Protein AF-Q5RGJ6-F1 (afdb_monomer_lite)

pLDDT: mean 70.41, std 20.81, range [35.56, 98.56]

Foldseek 3Di:
DPPVPDPPPDPPDDPVPDPDDPVVVVVVVVVVVVVVVVVVVVVVVVVVVVVVVVVVVVVVVVVVVVVVVVVVQVPDPPNPPPDDPPDPDDPDDDDDDDDDDDDDDDDDDDDDDDDDDDDDDDDDDDDDDADFLCPPPVSVVLLVCVVVPNPLVVSLVVCVVVVHHSCCSVPRGDGGPPPPDDPDDDDDDDDDDDDDDDDD

Organism: Danio rerio (NCBI:txid7955)

InterPro domains:
  IPR019309 WASH complex subunit 3 [PF10152] (30-170)
  IPR019309 WASH complex subunit 3 [PTHR13015] (1-200)

Structure (mmCIF, N/CA/C/O backbone):
data_AF-Q5RGJ6-F1
#
_entry.id   AF-Q5RGJ6-F1
#
loop_
_atom_site.group_PDB
_atom_site.id
_atom_site.type_symbol
_atom_site.label_atom_id
_atom_site.label_alt_id
_atom_site.label_comp_id
_atom_site.label_asym_id
_atom_site.label_entity_id
_atom_site.label_seq_id
_atom_site.pdbx_PDB_ins_code
_atom_site.Cartn_x
_atom_site.Cartn_y
_atom_site.Cartn_z
_atom_site.occupancy
_atom_site.B_iso_or_equiv
_atom_site.auth_seq_id
_atom_site.auth_comp_id
_atom_site.auth_asym_id
_atom_site.auth_atom_id
_atom_site.pdbx_PDB_model_num
ATOM 1 N N . MET A 1 1 ? 11.925 -12.486 -37.889 1.00 47.81 1 MET A N 1
ATOM 2 C CA . MET A 1 1 ? 11.448 -11.178 -37.404 1.00 47.81 1 MET A CA 1
ATOM 3 C C . MET A 1 1 ? 10.031 -11.424 -36.968 1.00 47.81 1 MET A C 1
ATOM 5 O O . MET A 1 1 ? 9.231 -11.793 -37.818 1.00 47.81 1 MET A O 1
ATOM 9 N N . ASP A 1 2 ? 9.761 -11.313 -35.675 1.00 61.41 2 ASP A N 1
ATOM 10 C CA . ASP A 1 2 ? 8.389 -11.422 -35.182 1.00 61.41 2 ASP A CA 1
ATOM 11 C C . ASP A 1 2 ? 7.614 -10.160 -35.580 1.00 61.41 2 ASP A C 1
ATOM 13 O O . ASP A 1 2 ? 8.210 -9.197 -36.079 1.00 61.41 2 ASP A O 1
ATOM 17 N N . ALA A 1 3 ? 6.296 -10.162 -35.377 1.00 62.78 3 ALA A N 1
ATOM 18 C CA . ALA A 1 3 ? 5.398 -9.066 -35.757 1.00 62.78 3 ALA A CA 1
ATOM 19 C C . ALA A 1 3 ? 5.844 -7.675 -35.242 1.00 62.78 3 ALA A C 1
ATOM 21 O O . ALA A 1 3 ? 5.446 -6.659 -35.807 1.00 62.78 3 ALA A O 1
ATOM 22 N N . ASP A 1 4 ? 6.736 -7.638 -34.247 1.00 66.38 4 ASP A N 1
ATOM 23 C CA . ASP A 1 4 ? 7.269 -6.434 -33.609 1.00 66.38 4 ASP A CA 1
ATOM 24 C C . ASP A 1 4 ? 8.680 -6.014 -34.078 1.00 66.38 4 ASP A C 1
ATOM 26 O O . ASP A 1 4 ? 9.296 -5.121 -33.494 1.00 66.38 4 ASP A O 1
ATOM 30 N N . GLY A 1 5 ? 9.240 -6.636 -35.125 1.00 60.12 5 GLY A N 1
ATOM 31 C CA . GLY A 1 5 ? 10.505 -6.195 -35.738 1.00 60.12 5 GLY A CA 1
ATOM 32 C C . GLY A 1 5 ? 11.750 -6.329 -34.847 1.00 60.12 5 GLY A C 1
ATOM 33 O O . GLY A 1 5 ? 12.804 -5.777 -35.168 1.00 60.12 5 GLY A O 1
ATOM 34 N N . LEU A 1 6 ? 11.657 -7.070 -33.743 1.00 60.69 6 LEU A N 1
ATOM 35 C CA . LEU A 1 6 ? 12.791 -7.387 -32.881 1.00 60.69 6 LEU A CA 1
ATOM 36 C C . LEU A 1 6 ? 13.523 -8.631 -33.420 1.00 60.69 6 LEU A C 1
ATOM 38 O O . LEU A 1 6 ? 12.877 -9.586 -33.870 1.00 60.69 6 LEU A O 1
ATOM 42 N N . PRO A 1 7 ? 14.870 -8.640 -33.432 1.00 58.66 7 PRO A N 1
ATOM 43 C CA . PRO A 1 7 ? 15.618 -9.843 -33.750 1.00 58.66 7 PRO A CA 1
ATOM 44 C C . PRO A 1 7 ? 15.317 -10.872 -32.664 1.00 58.66 7 PRO A C 1
ATOM 46 O O . PRO A 1 7 ? 15.602 -10.639 -31.492 1.00 58.66 7 PRO A O 1
ATOM 49 N N . ILE A 1 8 ? 14.714 -11.988 -33.074 1.00 59.09 8 ILE A N 1
ATOM 50 C CA . ILE A 1 8 ? 14.510 -13.186 -32.262 1.00 59.09 8 ILE A CA 1
ATOM 51 C C . ILE A 1 8 ? 15.855 -13.484 -31.597 1.00 59.09 8 ILE A C 1
ATOM 53 O O . ILE A 1 8 ? 16.820 -13.821 -32.287 1.00 59.09 8 ILE A O 1
ATOM 57 N N . VAL A 1 9 ? 15.946 -13.285 -30.280 1.00 58.53 9 VAL A N 1
ATOM 58 C CA . VAL A 1 9 ? 17.138 -13.578 -29.472 1.00 58.53 9 VAL A CA 1
ATOM 59 C C . VAL A 1 9 ? 17.236 -15.100 -29.342 1.00 58.53 9 VAL A C 1
ATOM 61 O O . VAL A 1 9 ? 16.987 -15.677 -28.293 1.00 58.53 9 VAL A O 1
ATOM 64 N N . GLY A 1 10 ? 17.495 -15.769 -30.464 1.00 60.94 10 GLY A N 1
ATOM 65 C CA . GLY A 1 10 ? 17.819 -17.186 -30.536 1.00 60.94 10 GLY A CA 1
ATOM 66 C C . GLY A 1 10 ? 19.327 -17.382 -30.412 1.00 60.94 10 GLY A C 1
ATOM 67 O O . GLY A 1 10 ? 20.112 -16.496 -30.746 1.00 60.94 10 GLY A O 1
ATOM 68 N N . SER A 1 11 ? 19.753 -18.567 -29.985 1.00 68.81 11 SER A N 1
ATOM 69 C CA . SER A 1 11 ? 21.160 -18.957 -29.783 1.00 68.81 11 SER A CA 1
ATOM 70 C C . SER A 1 11 ? 22.058 -18.906 -31.039 1.00 68.81 11 SER A C 1
ATOM 72 O O . SER A 1 11 ? 23.245 -19.200 -30.947 1.00 68.81 11 SER A O 1
ATOM 74 N N . GLY A 1 12 ? 21.528 -18.507 -32.203 1.00 68.88 12 GLY A N 1
ATOM 75 C CA . GLY A 1 12 ? 22.241 -18.389 -33.483 1.00 68.88 12 GLY A CA 1
ATOM 76 C C . GLY A 1 12 ? 22.472 -16.957 -33.985 1.00 68.88 12 GLY A C 1
ATOM 77 O O . GLY A 1 12 ? 22.747 -16.770 -35.170 1.00 68.88 12 GLY A O 1
ATOM 78 N N . VAL A 1 13 ? 22.317 -15.932 -33.140 1.00 68.00 13 VAL A N 1
ATOM 79 C CA . VAL A 1 13 ? 22.535 -14.534 -33.552 1.00 68.00 13 VAL A CA 1
ATOM 80 C C . VAL A 1 13 ? 24.032 -14.238 -33.680 1.00 68.00 13 VAL A C 1
ATOM 82 O O . VAL A 1 13 ? 24.770 -14.219 -32.698 1.00 68.00 13 VAL A O 1
ATOM 85 N N . ASP A 1 14 ? 24.473 -13.948 -34.904 1.00 74.12 14 ASP A N 1
ATOM 86 C CA . ASP A 1 14 ? 25.806 -13.417 -35.185 1.00 74.12 14 ASP A CA 1
ATOM 87 C C . ASP A 1 14 ? 25.940 -12.001 -34.600 1.00 74.12 14 ASP A C 1
ATOM 89 O O . ASP A 1 14 ? 25.459 -11.019 -35.173 1.00 74.12 14 ASP A O 1
ATOM 93 N N . LEU A 1 15 ? 26.602 -11.906 -33.444 1.00 74.94 15 LEU A N 1
ATOM 94 C CA . LEU A 1 15 ? 26.846 -10.662 -32.706 1.00 74.94 15 LEU A CA 1
ATOM 95 C C . LEU A 1 15 ? 27.574 -9.597 -33.543 1.00 74.94 15 LEU A C 1
ATOM 97 O O . LEU A 1 15 ? 27.470 -8.414 -33.228 1.00 74.94 15 LEU A O 1
ATOM 101 N N . THR A 1 16 ? 28.266 -9.977 -34.625 1.00 78.69 16 THR A N 1
ATOM 102 C CA . THR A 1 16 ? 28.938 -9.021 -35.522 1.00 78.69 16 THR A CA 1
ATOM 103 C C . THR A 1 16 ? 27.973 -8.295 -36.464 1.00 78.69 16 THR A C 1
ATOM 105 O O . THR A 1 16 ? 28.306 -7.231 -36.985 1.00 78.69 16 THR A O 1
ATOM 108 N N . LYS A 1 17 ? 26.759 -8.830 -36.654 1.00 75.25 17 LYS A N 1
ATOM 109 C CA . LYS A 1 17 ? 25.694 -8.236 -37.481 1.00 75.25 17 LYS A CA 1
ATOM 110 C C . LYS A 1 17 ? 24.648 -7.480 -36.666 1.00 75.25 17 LYS A C 1
ATOM 112 O O . LYS A 1 17 ? 23.765 -6.848 -37.247 1.00 75.25 17 LYS A O 1
ATOM 117 N N . VAL A 1 18 ? 24.720 -7.542 -35.336 1.00 68.94 18 VAL A N 1
ATOM 118 C CA . VAL A 1 18 ? 23.784 -6.837 -34.459 1.00 68.94 18 VAL A CA 1
ATOM 119 C C . VAL A 1 18 ? 24.156 -5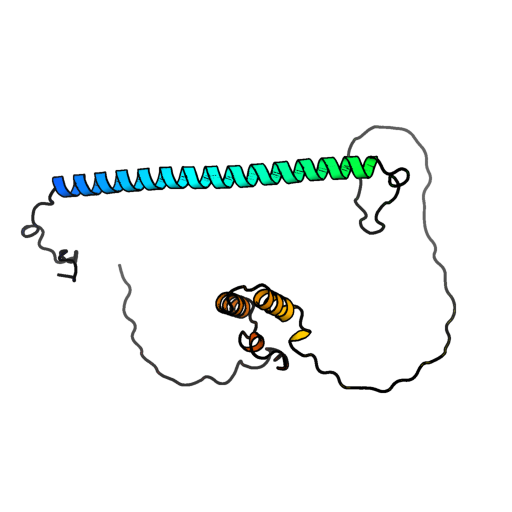.350 -34.434 1.00 68.94 18 VAL A C 1
ATOM 121 O O . VAL A 1 18 ? 25.290 -5.012 -34.090 1.00 68.94 18 VAL A O 1
ATOM 124 N N . PRO A 1 19 ? 23.234 -4.434 -34.789 1.00 74.00 19 PRO A N 1
ATOM 125 C CA . PRO A 1 19 ? 23.518 -3.008 -34.728 1.00 74.00 19 PRO A CA 1
ATOM 126 C C . PRO A 1 19 ? 23.821 -2.591 -33.287 1.00 74.00 19 PRO A C 1
ATOM 128 O O . PRO A 1 19 ? 23.198 -3.082 -32.343 1.00 74.00 19 PRO A O 1
ATOM 131 N N . ALA A 1 20 ? 24.752 -1.649 -33.120 1.00 76.75 20 ALA A N 1
ATOM 132 C CA . ALA A 1 20 ? 25.071 -1.101 -31.810 1.00 76.75 20 ALA A CA 1
ATOM 133 C C . ALA A 1 20 ? 23.790 -0.625 -31.111 1.00 76.75 20 ALA A C 1
ATOM 135 O O . ALA A 1 20 ? 22.999 0.148 -31.664 1.00 76.75 20 ALA A O 1
ATOM 136 N N . ILE A 1 21 ? 23.589 -1.102 -29.884 1.00 77.75 21 ILE A N 1
ATOM 137 C CA . ILE A 1 21 ? 22.443 -0.735 -29.063 1.00 77.75 21 ILE A CA 1
ATOM 138 C C . ILE A 1 21 ? 22.401 0.789 -28.928 1.00 77.75 21 ILE A C 1
ATOM 140 O O . ILE A 1 21 ? 23.362 1.431 -28.498 1.00 77.75 21 ILE A O 1
ATOM 144 N N . GLN A 1 22 ? 21.262 1.382 -29.282 1.00 86.12 22 GLN A N 1
ATOM 145 C CA . GLN A 1 22 ? 21.065 2.824 -29.197 1.00 86.12 22 GLN A CA 1
ATOM 146 C C . GLN A 1 22 ? 20.964 3.249 -27.726 1.00 86.12 22 GLN A C 1
ATOM 148 O O . GLN A 1 22 ? 19.870 3.329 -27.168 1.00 86.12 22 GLN A O 1
ATOM 153 N N . GLN A 1 23 ? 22.102 3.560 -27.101 1.00 88.75 23 GLN A N 1
ATOM 154 C CA . GLN A 1 23 ? 22.184 3.959 -25.688 1.00 88.75 23 GLN A CA 1
ATOM 155 C C . GLN A 1 23 ? 21.190 5.080 -25.343 1.00 88.75 23 GLN A C 1
ATOM 157 O O . GLN A 1 23 ? 20.490 5.001 -24.338 1.00 88.75 23 GLN A O 1
ATOM 162 N N . ARG A 1 24 ? 21.037 6.078 -26.227 1.00 90.19 24 ARG A N 1
ATOM 163 C CA . ARG A 1 24 ? 20.065 7.175 -26.055 1.00 90.19 24 ARG A CA 1
ATOM 164 C C . ARG A 1 24 ? 18.618 6.684 -25.954 1.00 90.19 24 ARG A C 1
ATOM 166 O O . ARG A 1 24 ? 17.844 7.228 -25.173 1.00 90.19 24 ARG A O 1
ATOM 173 N N . ARG A 1 25 ? 18.258 5.651 -26.721 1.00 91.56 25 ARG A N 1
ATOM 174 C CA . ARG A 1 25 ? 16.921 5.049 -26.698 1.00 91.56 25 ARG A CA 1
ATOM 175 C C . ARG A 1 25 ? 16.698 4.266 -25.400 1.00 91.56 25 ARG A C 1
ATOM 177 O O . ARG A 1 25 ? 15.635 4.402 -24.807 1.00 91.56 25 ARG A O 1
ATOM 184 N N . ILE A 1 26 ? 17.698 3.521 -24.919 1.00 93.69 26 ILE A N 1
ATOM 185 C CA . ILE A 1 26 ? 17.620 2.837 -23.614 1.00 93.69 26 ILE A CA 1
ATOM 186 C C . ILE A 1 26 ? 17.443 3.840 -22.479 1.00 93.69 26 ILE A C 1
ATOM 188 O O . ILE A 1 26 ? 16.568 3.648 -21.643 1.00 93.69 26 ILE A O 1
ATOM 192 N N . VAL A 1 27 ? 18.221 4.927 -22.467 1.00 94.31 27 VAL A N 1
ATOM 193 C CA . VAL A 1 27 ? 18.083 5.982 -21.451 1.00 94.31 27 VAL A CA 1
ATOM 194 C C . VAL A 1 27 ? 16.678 6.588 -21.488 1.00 94.31 27 VAL A C 1
ATOM 196 O O . VAL A 1 27 ? 16.076 6.786 -20.437 1.00 94.31 27 VAL A O 1
ATOM 199 N N . ALA A 1 28 ? 16.113 6.823 -22.678 1.00 94.44 28 ALA A N 1
ATOM 200 C CA . ALA A 1 28 ? 14.737 7.300 -22.807 1.00 94.44 28 ALA A CA 1
ATOM 201 C C . ALA A 1 28 ? 13.711 6.298 -22.245 1.00 94.44 28 ALA A C 1
ATOM 203 O O . ALA A 1 28 ? 12.827 6.705 -21.495 1.00 94.44 28 ALA A O 1
ATOM 204 N N . PHE A 1 29 ? 13.844 5.000 -22.544 1.00 95.50 29 PHE A N 1
ATOM 205 C CA . PHE A 1 29 ? 12.964 3.966 -21.988 1.00 95.50 29 PHE A CA 1
ATOM 206 C C . PHE A 1 29 ? 13.110 3.815 -20.474 1.00 95.50 29 PHE A C 1
ATOM 208 O O . PHE A 1 29 ? 12.101 3.707 -19.784 1.00 95.50 29 PHE A O 1
ATOM 215 N N . LEU A 1 30 ? 14.336 3.853 -19.948 1.00 97.31 30 LEU A N 1
ATOM 216 C CA . LEU A 1 30 ? 14.596 3.780 -18.513 1.00 97.31 30 LEU A CA 1
ATOM 217 C C . LEU A 1 30 ? 13.998 4.989 -17.792 1.00 97.31 30 LEU A C 1
ATOM 219 O O . LEU A 1 30 ? 13.300 4.827 -16.796 1.00 97.31 30 LEU A O 1
ATOM 223 N N . ASN A 1 31 ? 14.194 6.191 -18.333 1.00 97.00 31 ASN A N 1
ATOM 224 C CA . ASN A 1 31 ? 13.574 7.398 -17.799 1.00 97.00 31 ASN A CA 1
ATOM 225 C C . ASN A 1 31 ? 12.046 7.298 -17.857 1.00 97.00 31 ASN A C 1
ATOM 227 O O . ASN A 1 31 ? 11.385 7.571 -16.860 1.00 97.00 31 ASN A O 1
ATOM 231 N N . GLN A 1 32 ? 11.470 6.847 -18.975 1.00 96.88 32 GLN A N 1
ATOM 232 C CA . GLN A 1 32 ? 10.024 6.649 -19.089 1.00 96.88 32 GLN A CA 1
ATOM 233 C C . GLN A 1 32 ? 9.515 5.640 -18.057 1.00 96.88 32 GLN A C 1
ATOM 235 O O . GLN A 1 32 ? 8.497 5.893 -17.414 1.00 96.88 32 GLN A O 1
ATOM 240 N N . PHE A 1 33 ? 10.228 4.531 -17.865 1.00 97.81 33 PHE A N 1
ATOM 241 C CA . PHE A 1 33 ? 9.909 3.517 -16.869 1.00 97.81 33 PHE A CA 1
ATOM 242 C C . PHE A 1 33 ? 9.954 4.090 -15.451 1.00 97.81 33 PHE A C 1
ATOM 244 O O . PHE A 1 33 ? 9.002 3.908 -14.697 1.00 97.81 33 PHE A O 1
ATOM 251 N N . ILE A 1 34 ? 11.000 4.843 -15.099 1.00 98.31 34 ILE A N 1
ATOM 252 C CA . ILE A 1 34 ? 11.119 5.499 -13.790 1.00 98.31 34 ILE A CA 1
ATOM 253 C C . ILE A 1 34 ? 9.958 6.473 -13.583 1.00 98.31 34 ILE A C 1
ATOM 255 O O . ILE A 1 34 ? 9.283 6.409 -12.558 1.00 98.31 34 ILE A O 1
ATOM 259 N N . VAL A 1 35 ? 9.665 7.333 -14.563 1.00 98.06 35 VAL A N 1
ATOM 260 C CA . VAL A 1 35 ? 8.571 8.306 -14.446 1.00 98.06 35 VAL A CA 1
ATOM 261 C C . VAL A 1 35 ? 7.214 7.589 -14.354 1.00 98.06 35 VAL A C 1
ATOM 263 O O . VAL A 1 35 ? 6.368 8.002 -13.562 1.00 98.06 35 VAL A O 1
ATOM 266 N N . HIS A 1 36 ? 6.989 6.498 -15.096 1.00 98.06 36 HIS A N 1
ATOM 267 C CA . HIS A 1 36 ? 5.781 5.674 -14.952 1.00 98.06 36 HIS A CA 1
ATOM 268 C C . HIS A 1 36 ? 5.673 5.030 -13.572 1.00 98.06 36 HIS A C 1
ATOM 270 O O . HIS A 1 36 ? 4.606 5.102 -12.967 1.00 98.06 36 HIS A O 1
ATOM 276 N N . THR A 1 37 ? 6.758 4.450 -13.066 1.00 98.44 37 THR A N 1
ATOM 277 C CA . THR A 1 37 ? 6.801 3.801 -11.752 1.00 98.44 37 THR A CA 1
ATOM 278 C C . THR A 1 37 ? 6.550 4.809 -10.635 1.00 98.44 37 THR A C 1
ATOM 280 O O . THR A 1 37 ? 5.717 4.562 -9.771 1.00 98.44 37 THR A O 1
ATOM 283 N N . VAL A 1 38 ? 7.174 5.990 -10.685 1.00 98.44 38 VAL A N 1
ATOM 284 C CA . VAL A 1 38 ? 6.935 7.067 -9.709 1.00 98.44 38 VAL A CA 1
ATOM 285 C C . VAL A 1 38 ? 5.491 7.568 -9.789 1.00 98.44 38 VAL A C 1
ATOM 287 O O . VAL A 1 38 ? 4.837 7.713 -8.759 1.00 98.44 38 VAL A O 1
ATOM 290 N N . ARG A 1 39 ? 4.945 7.777 -10.998 1.00 98.00 39 ARG A N 1
ATOM 291 C CA . ARG A 1 39 ? 3.527 8.147 -11.174 1.00 98.00 39 ARG A CA 1
ATOM 292 C C . ARG A 1 39 ? 2.588 7.088 -10.595 1.00 98.00 39 ARG A C 1
ATOM 294 O O . ARG A 1 39 ? 1.617 7.442 -9.930 1.00 98.00 39 ARG A O 1
ATOM 301 N N . PHE A 1 40 ? 2.880 5.811 -10.832 1.00 98.25 40 PHE A N 1
ATOM 302 C CA . PHE A 1 40 ? 2.114 4.696 -10.287 1.00 98.25 40 PHE A CA 1
ATOM 303 C C . PHE A 1 40 ? 2.181 4.660 -8.757 1.00 98.25 40 PHE A C 1
ATOM 305 O O . PHE A 1 40 ? 1.134 4.598 -8.124 1.00 98.25 40 PHE A O 1
ATOM 312 N N . LEU A 1 41 ? 3.374 4.766 -8.162 1.00 98.56 41 LEU A N 1
ATOM 313 C CA . LEU A 1 41 ? 3.560 4.767 -6.707 1.00 98.56 41 LEU A CA 1
ATOM 314 C C . LEU A 1 41 ? 2.854 5.943 -6.039 1.00 98.56 41 LEU A C 1
ATOM 316 O O . LEU A 1 41 ? 2.165 5.752 -5.042 1.00 98.56 41 LEU A O 1
ATOM 320 N N . ASN A 1 42 ? 2.953 7.137 -6.620 1.00 98.12 42 ASN A N 1
ATOM 321 C CA . ASN A 1 42 ? 2.248 8.308 -6.107 1.00 98.12 42 ASN A CA 1
ATOM 322 C C . ASN A 1 42 ? 0.732 8.097 -6.160 1.00 98.12 42 ASN A C 1
ATOM 324 O O . ASN A 1 42 ? 0.042 8.325 -5.169 1.00 98.12 42 ASN A O 1
ATOM 328 N N . ARG A 1 43 ? 0.207 7.586 -7.283 1.00 98.25 43 ARG A N 1
ATOM 329 C CA . ARG A 1 43 ? -1.221 7.266 -7.403 1.00 98.25 43 ARG A CA 1
ATOM 330 C C . ARG A 1 43 ? -1.646 6.184 -6.410 1.00 98.25 43 ARG A C 1
ATOM 332 O O . ARG A 1 43 ? -2.719 6.298 -5.826 1.00 98.25 43 ARG A O 1
ATOM 339 N N . PHE A 1 44 ? -0.824 5.157 -6.223 1.00 98.44 44 PHE A N 1
ATOM 340 C CA . PHE A 1 44 ? -1.060 4.088 -5.261 1.00 98.44 44 PHE A CA 1
ATOM 341 C C . PHE A 1 44 ? -1.095 4.628 -3.827 1.00 98.44 44 PHE A C 1
ATOM 343 O O . PHE A 1 44 ? -2.030 4.309 -3.099 1.00 98.44 44 PHE A O 1
ATOM 350 N N . SER A 1 45 ? -0.157 5.509 -3.456 1.00 98.50 45 SER A N 1
ATOM 351 C CA . SER A 1 45 ? -0.141 6.187 -2.151 1.00 98.50 45 SER A CA 1
ATOM 352 C C . SER A 1 45 ? -1.436 6.953 -1.912 1.00 98.50 45 SER A C 1
ATOM 354 O O . SER A 1 45 ? -2.091 6.732 -0.898 1.00 98.50 45 SER A O 1
ATOM 356 N N . THR A 1 46 ? -1.877 7.760 -2.885 1.00 98.38 46 THR A N 1
ATOM 357 C CA . THR A 1 46 ? -3.141 8.506 -2.779 1.00 98.38 46 THR A CA 1
ATOM 358 C C . THR A 1 46 ? -4.344 7.581 -2.574 1.00 98.38 46 THR A C 1
ATOM 360 O O . THR A 1 46 ? -5.199 7.858 -1.739 1.00 98.38 46 THR A O 1
ATOM 363 N N . VAL A 1 47 ? -4.414 6.457 -3.298 1.00 98.56 47 VAL A N 1
ATOM 364 C CA . VAL A 1 47 ? -5.508 5.480 -3.142 1.00 98.56 47 VAL A CA 1
ATOM 365 C C . VAL A 1 47 ? -5.463 4.801 -1.769 1.00 98.56 47 VAL A C 1
ATOM 367 O O . VAL A 1 47 ? -6.510 4.558 -1.167 1.00 98.56 47 VAL A O 1
ATOM 370 N N . CYS A 1 48 ? -4.272 4.482 -1.264 1.00 98.50 48 CYS A N 1
ATOM 371 C CA . CYS A 1 48 ? -4.099 3.916 0.072 1.00 98.50 48 CYS A CA 1
ATOM 372 C C . CYS A 1 48 ? -4.519 4.907 1.162 1.00 98.50 48 CYS A C 1
ATOM 374 O O . CYS A 1 48 ? -5.256 4.520 2.066 1.00 98.50 48 CYS A O 1
ATOM 376 N N . GLU A 1 49 ? -4.118 6.174 1.051 1.00 98.19 49 GLU A N 1
ATOM 377 C CA . GLU A 1 49 ? -4.513 7.243 1.975 1.00 98.19 49 GLU A CA 1
ATOM 378 C C . GLU A 1 49 ? -6.033 7.447 1.997 1.00 98.19 49 GLU A C 1
ATOM 380 O O . GLU A 1 49 ? -6.633 7.499 3.070 1.00 98.19 49 GLU A O 1
ATOM 385 N N . GLU A 1 50 ? -6.685 7.477 0.832 1.00 98.44 50 GLU A N 1
ATOM 386 C CA . GLU A 1 50 ? -8.144 7.611 0.726 1.00 98.44 50 GLU A CA 1
ATOM 387 C C . GLU A 1 50 ? -8.882 6.430 1.383 1.00 98.44 50 GLU A C 1
ATOM 389 O O . GLU A 1 50 ? -9.830 6.612 2.159 1.00 98.44 50 GLU A O 1
ATOM 394 N N . LYS A 1 51 ? -8.419 5.200 1.126 1.00 98.31 51 LYS A N 1
ATOM 395 C CA . LYS A 1 51 ? -8.992 3.992 1.738 1.00 98.31 51 LYS A CA 1
ATOM 396 C C . LYS A 1 51 ? -8.771 3.958 3.247 1.00 98.31 51 LYS A C 1
ATOM 398 O O . LYS A 1 51 ? -9.702 3.622 3.979 1.00 98.31 51 LYS A O 1
ATOM 403 N N . LEU A 1 52 ? -7.577 4.321 3.713 1.00 98.44 52 LEU A N 1
ATOM 404 C CA . LEU A 1 52 ? -7.253 4.373 5.137 1.00 98.44 52 LEU A CA 1
ATOM 405 C C . LEU A 1 52 ? -8.099 5.431 5.856 1.00 98.44 52 LEU A C 1
ATOM 407 O O . LEU A 1 52 ? -8.662 5.142 6.909 1.00 98.44 52 LEU A O 1
ATOM 411 N N . SER A 1 53 ? -8.265 6.609 5.250 1.00 98.25 53 SER A N 1
ATOM 412 C CA . SER A 1 53 ? -9.152 7.669 5.745 1.00 98.25 53 SER A CA 1
ATOM 413 C C . SER A 1 53 ? -10.602 7.185 5.869 1.00 98.25 53 SER A C 1
ATOM 415 O O . SER A 1 53 ? -11.236 7.356 6.910 1.00 98.25 53 SER A O 1
ATOM 417 N N . THR A 1 54 ? -11.104 6.471 4.857 1.00 98.50 54 THR A N 1
ATOM 418 C CA . THR A 1 54 ? -12.460 5.897 4.874 1.00 98.50 54 THR A CA 1
ATOM 419 C C . THR A 1 54 ? -12.647 4.879 6.003 1.00 98.50 54 THR A C 1
ATOM 421 O O . THR A 1 54 ? -13.675 4.888 6.682 1.00 98.50 54 THR A O 1
ATOM 424 N N . VAL A 1 55 ? -11.673 3.987 6.214 1.00 98.44 55 VAL A N 1
ATOM 425 C CA . VAL A 1 55 ? -11.720 2.997 7.305 1.00 98.44 55 VAL A CA 1
ATOM 426 C C . VAL A 1 55 ? -11.653 3.688 8.667 1.00 98.44 55 VAL A C 1
ATOM 428 O O . VAL A 1 55 ? -12.451 3.355 9.540 1.00 98.44 55 VAL A O 1
ATOM 431 N N . SER A 1 56 ? -10.774 4.681 8.822 1.00 98.25 56 SER A N 1
ATOM 432 C CA . SER A 1 56 ? -10.656 5.486 10.043 1.00 98.25 56 SER A CA 1
ATOM 433 C C . SER A 1 56 ? -11.990 6.140 10.421 1.00 98.25 56 SER A C 1
ATOM 435 O O . SER A 1 56 ? -12.465 5.978 11.544 1.00 98.25 56 SER A O 1
ATOM 437 N N . LEU A 1 57 ? -12.669 6.771 9.455 1.00 98.38 57 LEU A N 1
ATOM 438 C CA . LEU A 1 57 ? -13.974 7.398 9.682 1.00 98.38 57 LEU A CA 1
ATOM 439 C C . LEU A 1 57 ? -15.047 6.383 10.108 1.00 98.38 57 LEU A C 1
ATOM 441 O O . LEU A 1 57 ? -15.856 6.664 10.991 1.00 98.38 57 LEU A O 1
ATOM 445 N N . ARG A 1 58 ? -15.059 5.190 9.503 1.00 98.50 58 ARG A N 1
ATOM 446 C CA . ARG A 1 58 ? -16.011 4.131 9.875 1.00 98.50 58 ARG A CA 1
ATOM 447 C C . ARG A 1 58 ? -15.773 3.615 11.290 1.00 98.50 58 ARG A C 1
ATOM 449 O O . ARG A 1 58 ? -16.745 3.369 11.995 1.00 98.50 58 ARG A O 1
ATOM 456 N N . ILE A 1 59 ? -14.514 3.471 11.704 1.00 98.50 59 ILE A N 1
ATOM 457 C CA . ILE A 1 59 ? -14.167 3.081 13.077 1.00 98.50 59 ILE A CA 1
ATOM 458 C C . ILE A 1 59 ? -14.667 4.145 14.058 1.00 98.50 59 ILE A C 1
ATOM 460 O O . ILE A 1 59 ? -15.412 3.807 14.971 1.00 98.50 59 ILE A O 1
ATOM 464 N N . GLN A 1 60 ? -14.387 5.426 13.798 1.00 98.25 60 GLN A N 1
ATOM 465 C CA . GLN A 1 60 ? -14.877 6.534 14.630 1.00 98.25 60 GLN A CA 1
ATOM 466 C C . GLN A 1 60 ? -16.412 6.572 14.718 1.00 98.25 60 GLN A C 1
ATOM 468 O O . GLN A 1 60 ? -16.981 6.833 15.780 1.00 98.25 60 GLN A O 1
ATOM 473 N N . GLN A 1 61 ? -17.108 6.285 13.613 1.00 98.31 61 GLN A N 1
ATOM 474 C CA . GLN A 1 61 ? -18.568 6.197 13.600 1.00 98.31 61 GLN A CA 1
ATOM 475 C C . GLN A 1 61 ? -19.078 5.032 14.461 1.00 98.31 61 GLN A C 1
ATOM 477 O O . GLN A 1 61 ? -20.064 5.200 15.184 1.00 98.31 61 GLN A O 1
ATOM 482 N N . ILE A 1 62 ? -18.422 3.867 14.396 1.00 98.06 62 ILE A N 1
ATOM 483 C CA . ILE A 1 62 ? -18.753 2.705 15.231 1.00 98.06 62 ILE A CA 1
ATOM 484 C C . ILE A 1 62 ? -18.515 3.034 16.707 1.00 98.06 62 ILE A C 1
ATOM 486 O O . ILE A 1 62 ? -19.415 2.804 17.506 1.00 98.06 62 ILE A O 1
ATOM 490 N N . GLU A 1 63 ? -17.376 3.633 17.060 1.00 97.75 63 GLU A N 1
ATOM 491 C CA . GLU A 1 63 ? -17.049 4.049 18.433 1.00 97.75 63 GLU A CA 1
ATOM 492 C C . GLU A 1 63 ? -18.071 5.050 18.985 1.00 97.75 63 GLU A C 1
ATOM 494 O O . GLU A 1 63 ? -18.590 4.876 20.085 1.00 97.75 63 GLU A O 1
ATOM 499 N N . THR A 1 64 ? -18.434 6.062 18.193 1.00 97.88 64 THR A N 1
ATOM 500 C CA . THR A 1 64 ? -19.446 7.055 18.587 1.00 97.88 64 THR A CA 1
ATOM 501 C C . THR A 1 64 ? -20.812 6.400 18.782 1.00 97.88 64 THR A C 1
ATOM 503 O O . THR A 1 64 ? -21.511 6.676 19.755 1.00 97.88 64 THR A O 1
ATOM 506 N N . THR A 1 65 ? -21.203 5.508 17.866 1.00 97.81 65 THR A N 1
ATOM 507 C CA . THR A 1 65 ? -22.483 4.795 17.958 1.00 97.81 65 THR A CA 1
ATOM 508 C C . THR A 1 65 ? -22.505 3.873 19.175 1.00 97.81 65 THR A C 1
ATOM 510 O O . THR A 1 65 ? -23.502 3.863 19.891 1.00 97.81 65 THR A O 1
ATOM 513 N N . LEU A 1 66 ? -21.412 3.152 19.445 1.00 97.56 66 LEU A N 1
ATOM 514 C CA . LEU A 1 66 ? -21.244 2.310 20.630 1.00 97.56 66 LEU A CA 1
ATOM 515 C C . LEU A 1 66 ? -21.371 3.145 21.906 1.00 97.56 66 LEU A C 1
ATOM 517 O O . LEU A 1 66 ? -22.189 2.815 22.753 1.00 97.56 66 LEU A O 1
ATOM 521 N N . SER A 1 67 ? -20.661 4.271 21.996 1.00 96.94 67 SER A N 1
ATOM 522 C CA . SER A 1 67 ? -20.728 5.169 23.153 1.00 96.94 67 SER A CA 1
ATOM 523 C C . SER A 1 67 ? -22.147 5.705 23.393 1.00 96.94 67 SER A C 1
ATOM 525 O O . SER A 1 67 ? -22.619 5.743 24.529 1.00 96.94 67 SER A O 1
ATOM 527 N N . ILE A 1 68 ? -22.886 6.047 22.328 1.00 96.81 68 ILE A N 1
ATOM 528 C CA . ILE A 1 68 ? -24.302 6.438 22.434 1.00 96.81 68 ILE A CA 1
ATOM 529 C C . ILE A 1 68 ? -25.169 5.262 22.906 1.00 96.81 68 ILE A C 1
ATOM 531 O O . ILE A 1 68 ? -26.081 5.468 23.706 1.00 96.81 68 ILE A O 1
ATOM 535 N N . LEU A 1 69 ? -24.933 4.045 22.406 1.00 95.25 69 LEU A N 1
ATOM 536 C CA . LEU A 1 69 ? -25.672 2.850 22.824 1.00 95.25 69 LEU A CA 1
ATOM 537 C C . LEU A 1 69 ? -25.396 2.501 24.291 1.00 95.25 69 LEU A C 1
ATOM 539 O O . LEU A 1 69 ? -26.345 2.217 25.014 1.00 95.25 69 LEU A O 1
ATOM 543 N N . GLU A 1 70 ? -24.147 2.594 24.743 1.00 94.25 70 GLU A N 1
ATOM 544 C CA . GLU A 1 70 ? -23.747 2.416 26.144 1.00 94.25 70 GLU A CA 1
ATOM 545 C C . GLU A 1 70 ? -24.412 3.459 27.047 1.00 94.25 70 GLU A C 1
ATOM 547 O O . GLU A 1 70 ? -25.020 3.104 28.055 1.00 94.25 70 GLU A O 1
ATOM 552 N N . ALA A 1 71 ? -24.394 4.737 26.652 1.00 93.12 71 ALA A N 1
ATOM 553 C CA . ALA A 1 71 ? -25.070 5.801 27.391 1.00 93.12 71 ALA A CA 1
ATOM 554 C C . ALA A 1 71 ? -26.594 5.591 27.453 1.00 93.12 71 ALA A C 1
ATOM 556 O O . ALA A 1 71 ? -27.212 5.813 28.494 1.00 93.12 71 ALA A O 1
ATOM 557 N N . LYS A 1 72 ? -27.213 5.127 26.356 1.00 93.19 72 LYS A N 1
ATOM 558 C CA . LYS A 1 72 ? -28.642 4.774 26.331 1.00 93.19 72 LYS A CA 1
ATOM 559 C C . LYS A 1 72 ? -28.947 3.586 27.237 1.00 93.19 72 LYS A C 1
ATOM 561 O O . LYS A 1 72 ? -29.944 3.639 27.951 1.00 93.19 72 LYS A O 1
ATOM 566 N N . LEU A 1 73 ? -28.101 2.558 27.238 1.00 89.56 73 LEU A N 1
ATOM 567 C CA . LEU A 1 73 ? -28.250 1.386 28.100 1.00 89.56 73 LEU A CA 1
ATOM 568 C C . LEU A 1 73 ? -28.153 1.777 29.581 1.00 89.56 73 LEU A C 1
ATOM 570 O O . LEU A 1 73 ? -29.016 1.397 30.364 1.00 89.56 73 LEU A O 1
ATOM 574 N N . ALA A 1 74 ? -27.175 2.617 29.932 1.00 88.12 74 ALA A N 1
ATOM 575 C CA . ALA A 1 74 ? -26.993 3.144 31.285 1.00 88.12 74 ALA A CA 1
ATOM 576 C C . ALA A 1 74 ? -28.137 4.070 31.741 1.00 88.12 74 ALA A C 1
ATOM 578 O O . ALA A 1 74 ? -28.356 4.245 32.935 1.00 88.12 74 ALA A O 1
ATOM 579 N N . SER A 1 75 ? -28.876 4.675 30.805 1.00 89.88 75 SER A N 1
ATOM 580 C CA . SER A 1 75 ? -30.011 5.551 31.125 1.00 89.88 75 SER A CA 1
ATOM 581 C C . SER A 1 75 ? -31.326 4.815 31.422 1.00 89.88 75 SER A C 1
ATOM 583 O O . SER A 1 75 ? -32.279 5.461 31.860 1.00 89.88 75 SER A O 1
ATOM 585 N N . ILE A 1 76 ? -31.414 3.497 31.186 1.00 82.81 76 ILE A N 1
ATOM 586 C CA . ILE A 1 76 ? -32.621 2.697 31.451 1.00 82.81 76 ILE A CA 1
ATOM 587 C C . ILE A 1 76 ? -32.542 2.121 32.876 1.00 82.81 76 ILE A C 1
ATOM 589 O O . ILE A 1 76 ? -31.764 1.194 33.110 1.00 82.81 76 ILE A O 1
ATOM 593 N N . PRO A 1 77 ? -33.355 2.605 33.833 1.00 72.88 77 PRO A N 1
ATOM 594 C CA . PRO A 1 77 ? -33.382 2.038 35.177 1.00 72.88 77 PRO A CA 1
ATOM 595 C C . PRO A 1 77 ? -33.914 0.594 35.151 1.00 72.88 77 PRO A C 1
ATOM 597 O O . PRO A 1 77 ? -34.962 0.329 34.562 1.00 72.88 77 PRO A O 1
ATOM 600 N N . GLY A 1 78 ? -33.203 -0.332 35.807 1.00 67.94 78 GLY A N 1
ATOM 601 C CA . GLY A 1 78 ? -33.611 -1.738 35.970 1.00 67.94 78 GLY A CA 1
ATOM 602 C C . GLY A 1 78 ? -33.058 -2.735 34.941 1.00 67.94 78 GLY A C 1
ATOM 603 O O . GLY A 1 78 ? -33.483 -3.886 34.944 1.00 67.94 78 GLY A O 1
ATOM 604 N N . LEU A 1 79 ? -32.127 -2.327 34.067 1.00 65.75 79 LEU A N 1
ATOM 605 C CA . LEU A 1 79 ? -31.520 -3.206 33.050 1.00 65.75 79 LEU A CA 1
ATOM 606 C C . LEU A 1 79 ? -30.142 -3.775 33.449 1.00 65.75 79 LEU A C 1
ATOM 608 O O . LEU A 1 79 ? -29.606 -4.632 32.753 1.00 65.75 79 LEU A O 1
ATOM 612 N N . GLU A 1 80 ? -29.584 -3.331 34.576 1.00 67.38 80 GLU A N 1
ATOM 613 C CA . GLU A 1 80 ? -28.266 -3.741 35.098 1.00 67.38 80 GLU A CA 1
ATOM 614 C C . GLU A 1 80 ? -28.181 -5.249 35.407 1.00 67.38 80 GLU A C 1
ATOM 616 O O . GLU A 1 80 ? -27.090 -5.812 35.459 1.00 67.38 80 GLU A O 1
ATOM 621 N N . GLU A 1 81 ? -29.332 -5.909 35.560 1.00 61.16 81 GLU A N 1
ATOM 622 C CA . GLU A 1 81 ? -29.463 -7.309 35.977 1.00 61.16 81 GLU A CA 1
ATOM 623 C C . GLU A 1 81 ? -29.974 -8.242 34.859 1.00 61.16 81 GLU A C 1
ATOM 625 O O . GLU A 1 81 ? -30.162 -9.437 35.080 1.00 61.16 81 GLU A O 1
ATOM 630 N N . VAL A 1 82 ? -30.180 -7.738 33.631 1.00 63.16 82 VAL A N 1
ATOM 631 C CA . VAL A 1 82 ? -30.564 -8.585 32.487 1.00 63.16 82 VAL A CA 1
ATOM 632 C C . VAL A 1 82 ? -29.319 -9.266 31.918 1.00 63.16 82 VAL A C 1
ATOM 634 O O . VAL A 1 82 ? -28.752 -8.865 30.901 1.00 63.16 82 VAL A O 1
ATOM 637 N N . THR A 1 83 ? -28.879 -10.328 32.583 1.00 56.81 83 THR A N 1
ATOM 638 C CA . THR A 1 83 ? -27.939 -11.291 32.010 1.00 56.81 83 THR A CA 1
ATOM 639 C C . THR A 1 83 ? -28.661 -12.152 30.982 1.00 56.81 83 THR A C 1
ATOM 641 O O . THR A 1 83 ? -29.676 -12.778 31.278 1.00 56.81 83 THR A O 1
ATOM 644 N N . VAL A 1 84 ? -28.133 -12.201 29.757 1.00 63.22 84 VAL A N 1
ATOM 645 C CA . VAL A 1 84 ? -28.583 -13.151 28.734 1.00 63.22 84 VAL A CA 1
ATOM 646 C C . VAL A 1 84 ? -28.233 -14.556 29.228 1.00 63.22 84 VAL A C 1
ATOM 648 O O . VAL A 1 84 ? -27.080 -14.981 29.125 1.00 63.22 84 VAL A O 1
ATOM 651 N N . ASP A 1 85 ? -29.219 -15.261 29.784 1.00 51.16 85 ASP A N 1
ATOM 652 C CA . ASP A 1 85 ? -29.164 -16.700 30.049 1.00 51.16 85 ASP A CA 1
ATOM 653 C C . ASP A 1 85 ? -28.830 -17.421 28.732 1.00 51.16 85 ASP A C 1
ATOM 655 O O . ASP A 1 85 ? -29.694 -17.678 27.895 1.00 51.16 85 ASP A O 1
ATOM 659 N N . GLY A 1 86 ? -27.541 -17.665 28.484 1.00 56.28 86 GLY A N 1
ATOM 660 C CA . GLY A 1 86 ? -27.089 -18.259 27.226 1.00 56.28 86 GLY A CA 1
ATOM 661 C C . GLY A 1 86 ? -25.590 -18.214 26.934 1.00 56.28 86 GLY A C 1
ATOM 662 O O . GLY A 1 86 ? -25.126 -19.022 26.134 1.00 56.28 86 GLY A O 1
ATOM 663 N N . VAL A 1 87 ? -24.797 -17.352 27.583 1.00 54.59 87 VAL A N 1
ATOM 664 C CA . VAL A 1 87 ? -23.326 -17.375 27.439 1.00 54.59 87 VAL A CA 1
ATOM 665 C C . VAL A 1 87 ? -22.663 -17.255 28.807 1.00 54.59 87 VAL A C 1
ATOM 667 O O . VAL A 1 87 ? -22.408 -16.172 29.322 1.00 54.59 87 VAL A O 1
ATOM 670 N N . ARG A 1 88 ? -22.360 -18.414 29.394 1.00 39.59 88 ARG A N 1
ATOM 671 C CA . ARG A 1 88 ? -21.463 -18.562 30.543 1.00 39.59 88 ARG A CA 1
ATOM 672 C C . ARG A 1 88 ? -20.056 -18.110 30.130 1.00 39.59 88 ARG A C 1
ATOM 674 O O . ARG A 1 88 ? -19.284 -18.908 29.609 1.00 39.59 88 ARG A O 1
ATOM 681 N N . ALA A 1 89 ? -19.731 -16.838 30.340 1.00 52.47 89 ALA A N 1
ATOM 682 C CA . ALA A 1 89 ? -18.353 -16.359 30.305 1.00 52.47 89 ALA A CA 1
ATOM 683 C C . ALA A 1 89 ? -17.669 -16.724 31.639 1.00 52.47 89 ALA A C 1
ATOM 685 O O . ALA A 1 89 ? -18.195 -16.371 32.698 1.00 52.47 89 ALA A O 1
ATOM 686 N N . PRO A 1 90 ? -16.533 -17.447 31.637 1.00 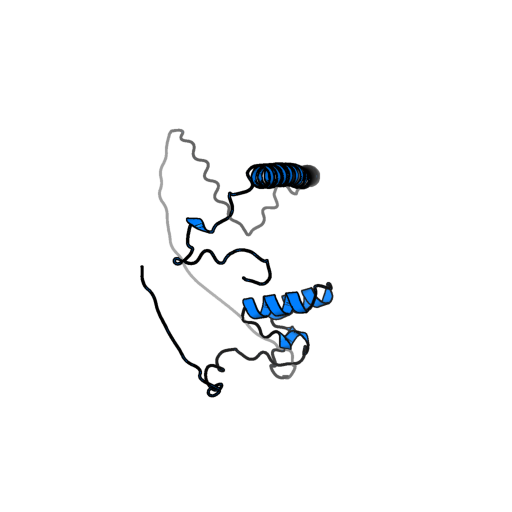49.34 90 PRO A N 1
ATOM 687 C CA . PRO A 1 90 ? -15.785 -17.719 32.853 1.00 49.34 90 PRO A CA 1
ATOM 688 C C . PRO A 1 90 ? -15.014 -16.457 33.248 1.00 49.34 90 PRO A C 1
ATOM 690 O O . PRO A 1 90 ? -14.030 -16.081 32.614 1.00 49.34 90 PRO A O 1
ATOM 693 N N . ALA A 1 91 ? -15.477 -15.795 34.303 1.00 46.28 91 ALA A N 1
ATOM 694 C CA . ALA A 1 91 ? -14.673 -14.835 35.036 1.00 46.28 91 ALA A CA 1
ATOM 695 C C . ALA A 1 91 ? -13.649 -15.607 35.884 1.00 46.28 91 ALA A C 1
ATOM 697 O O . ALA A 1 91 ? -13.968 -16.071 36.974 1.00 46.28 91 ALA A O 1
ATOM 698 N N . GLU A 1 92 ? -12.420 -15.746 35.387 1.00 50.59 92 GLU A N 1
ATOM 699 C CA . GLU A 1 92 ? -11.254 -16.047 36.223 1.00 50.59 92 GLU A CA 1
ATOM 700 C C . GLU A 1 92 ? -10.253 -14.895 36.118 1.00 50.59 92 GLU A C 1
ATOM 702 O O . GLU A 1 92 ? -9.311 -14.877 35.325 1.00 50.59 92 GLU A O 1
ATOM 707 N N . THR A 1 93 ? -10.494 -13.890 36.956 1.00 47.81 93 THR A N 1
ATOM 708 C CA . THR A 1 93 ? -9.489 -12.939 37.424 1.00 47.81 93 THR A CA 1
ATOM 709 C C . THR A 1 93 ? -8.415 -13.690 38.209 1.00 47.81 93 THR A C 1
ATOM 711 O O . THR A 1 93 ? -8.613 -14.069 39.361 1.00 47.81 93 THR A O 1
ATOM 714 N N . ASN A 1 94 ? -7.264 -13.889 37.570 1.00 43.53 94 ASN A N 1
ATOM 715 C CA . ASN A 1 94 ? -6.017 -14.285 38.214 1.00 43.53 94 ASN A CA 1
ATOM 716 C C . ASN A 1 94 ? -5.463 -13.118 39.052 1.00 43.53 94 ASN A C 1
ATOM 718 O O . ASN A 1 94 ? -5.102 -12.078 38.504 1.00 43.53 94 ASN A O 1
ATOM 722 N N . GLY A 1 95 ? -5.349 -13.308 40.368 1.00 44.41 95 GLY A N 1
ATOM 723 C CA . GLY A 1 95 ? -4.650 -12.401 41.282 1.00 44.41 95 GLY A CA 1
ATOM 724 C C . GLY A 1 95 ? -4.524 -13.018 42.684 1.00 44.41 95 GLY A C 1
ATOM 725 O O . GLY A 1 95 ? -5.557 -13.263 43.303 1.00 44.41 95 GLY A O 1
ATOM 726 N N . PRO A 1 96 ? -3.310 -13.319 43.192 1.00 41.31 96 PRO A N 1
ATOM 727 C CA . PRO A 1 96 ? -3.122 -14.121 44.397 1.00 41.31 96 PRO A CA 1
ATOM 728 C C . PRO A 1 96 ? -3.051 -13.248 45.660 1.00 41.31 96 PRO A C 1
ATOM 730 O O . PRO A 1 96 ? -2.190 -12.382 45.774 1.00 41.31 96 PRO A O 1
ATOM 733 N N . ALA A 1 97 ? -3.913 -13.516 46.638 1.00 43.91 97 ALA A N 1
ATOM 734 C CA . ALA A 1 97 ? -3.740 -13.113 48.036 1.00 43.91 97 ALA A CA 1
ATOM 735 C C . ALA A 1 97 ? -4.580 -14.081 48.887 1.00 43.91 97 ALA A C 1
ATOM 737 O O . ALA A 1 97 ? -5.801 -14.092 48.811 1.00 43.91 97 ALA A O 1
ATOM 738 N N . ALA A 1 98 ? -3.959 -15.116 49.444 1.00 45.62 98 ALA A N 1
ATOM 739 C CA . ALA A 1 98 ? -3.421 -15.093 50.801 1.00 45.62 98 ALA A CA 1
ATOM 740 C C . ALA A 1 98 ? -4.526 -14.979 51.870 1.00 45.62 98 ALA A C 1
ATOM 742 O O . ALA A 1 98 ? -4.911 -13.898 52.296 1.00 45.62 98 ALA A O 1
ATOM 743 N N . ASP A 1 99 ? -4.893 -16.167 52.345 1.00 41.59 99 ASP A N 1
ATOM 744 C CA . ASP A 1 99 ? -4.903 -16.536 53.759 1.00 41.59 99 ASP A CA 1
ATOM 745 C C . ASP A 1 99 ? -6.258 -16.755 54.463 1.00 41.59 99 ASP A C 1
ATOM 747 O O . ASP A 1 99 ? -7.167 -15.933 54.475 1.00 41.59 99 ASP A O 1
ATOM 751 N N . THR A 1 100 ? -6.269 -17.901 55.150 1.00 41.88 100 THR A N 1
ATOM 752 C CA . THR A 1 100 ? -7.014 -18.211 56.373 1.00 41.88 100 THR A CA 1
ATOM 753 C C . THR A 1 100 ? -8.460 -18.735 56.257 1.00 41.88 100 THR A C 1
ATOM 755 O O . THR A 1 100 ? -9.448 -18.036 56.438 1.00 41.88 100 THR A O 1
ATOM 758 N N . SER A 1 101 ? -8.513 -20.073 56.182 1.00 46.09 101 SER A N 1
ATOM 759 C CA . SER A 1 101 ? -9.282 -20.959 57.081 1.00 46.09 101 SER A CA 1
ATOM 760 C C . SER A 1 101 ? -10.809 -21.050 56.949 1.00 46.09 101 SER A C 1
ATOM 762 O O . SER A 1 101 ? -11.542 -20.246 57.512 1.00 46.09 101 SER A O 1
ATOM 764 N N . ARG A 1 102 ? -11.303 -22.204 56.470 1.00 41.09 102 ARG A N 1
ATOM 765 C CA . ARG A 1 102 ? -11.681 -23.369 57.314 1.00 41.09 102 ARG A CA 1
ATOM 766 C C . ARG A 1 102 ? -12.647 -24.305 56.562 1.00 41.09 102 ARG A C 1
ATOM 768 O O . ARG A 1 102 ? -13.693 -23.880 56.099 1.00 41.09 102 ARG A O 1
ATOM 775 N N . ALA A 1 103 ? -12.2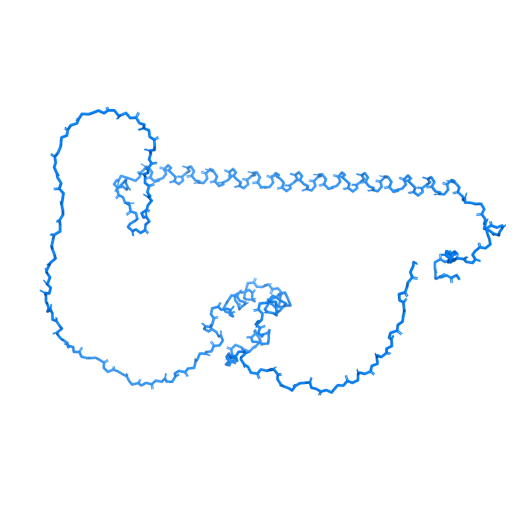24 -25.573 56.484 1.00 45.44 103 ALA A N 1
ATOM 776 C CA . ALA A 1 103 ? -12.941 -26.848 56.295 1.00 45.44 103 ALA A CA 1
ATOM 777 C C . ALA A 1 103 ? -14.490 -26.793 56.252 1.00 45.44 103 ALA A C 1
ATOM 779 O O . ALA A 1 103 ? -15.093 -26.142 57.094 1.00 45.44 103 ALA A O 1
ATOM 780 N N . THR A 1 104 ? -15.193 -27.482 55.344 1.00 41.84 104 THR A N 1
ATOM 781 C CA . THR A 1 104 ? -15.274 -28.958 55.211 1.00 41.84 104 THR A CA 1
ATOM 782 C C . THR A 1 104 ? -15.949 -29.385 53.886 1.00 41.84 104 THR A C 1
ATOM 784 O O . THR A 1 104 ? -16.659 -28.605 53.264 1.00 41.84 104 THR A O 1
ATOM 787 N N . ALA A 1 105 ? -15.696 -30.635 53.482 1.00 46.28 105 ALA A N 1
ATOM 788 C CA . ALA A 1 105 ? -15.899 -31.280 52.177 1.00 46.28 105 ALA A CA 1
ATOM 789 C C . ALA A 1 105 ? -17.360 -31.558 51.688 1.00 46.28 105 ALA A C 1
ATOM 791 O O . ALA A 1 105 ? -18.278 -31.562 52.507 1.00 46.28 105 ALA A O 1
ATOM 792 N N . PRO A 1 106 ? -17.554 -31.853 50.373 1.00 46.44 106 PRO A N 1
ATOM 793 C CA . PRO A 1 106 ? -18.800 -32.315 49.710 1.00 46.44 106 PRO A CA 1
ATOM 794 C C . PRO A 1 106 ? -18.741 -33.860 49.462 1.00 46.44 106 PRO A C 1
ATOM 796 O O . PRO A 1 106 ? -17.885 -34.483 50.094 1.00 46.44 106 PRO A O 1
ATOM 799 N N . PRO A 1 107 ? -19.449 -34.530 48.506 1.00 46.38 107 PRO A N 1
ATOM 800 C CA . PRO A 1 107 ? -20.704 -34.305 47.748 1.00 46.38 107 PRO A CA 1
ATOM 801 C C . PRO A 1 107 ? -21.658 -35.553 47.722 1.00 46.38 107 PRO A C 1
ATOM 803 O O . PRO A 1 107 ? -21.349 -36.597 48.282 1.00 46.38 107 PRO A O 1
ATOM 806 N N . ALA A 1 108 ? -22.735 -35.443 46.921 1.00 41.91 108 ALA A N 1
ATOM 807 C CA . ALA A 1 108 ? -23.428 -36.499 46.150 1.00 41.91 108 ALA A CA 1
ATOM 808 C C . ALA A 1 108 ? -24.479 -37.399 46.836 1.00 41.91 108 ALA A C 1
ATOM 810 O O . ALA A 1 108 ? -24.144 -38.227 47.667 1.00 41.91 108 ALA A O 1
ATOM 811 N N . GLU A 1 109 ? -25.730 -37.326 46.351 1.00 42.66 109 GLU A N 1
ATOM 812 C CA . GLU A 1 109 ? -26.494 -38.491 45.863 1.00 42.66 109 GLU A CA 1
ATOM 813 C C . GLU A 1 109 ? -27.794 -38.073 45.148 1.00 42.66 109 GLU A C 1
ATOM 815 O O . GLU A 1 109 ? -28.446 -37.089 45.491 1.00 42.66 109 GLU A O 1
ATOM 820 N N . ALA A 1 110 ? -28.122 -38.822 44.095 1.00 40.59 110 ALA A N 1
ATOM 821 C CA . ALA A 1 110 ? -29.253 -38.645 43.194 1.00 40.59 110 ALA A CA 1
ATOM 822 C C . ALA A 1 110 ? -30.445 -39.525 43.609 1.00 40.59 110 ALA A C 1
ATOM 824 O O . ALA A 1 110 ? -30.227 -40.625 44.108 1.00 40.59 110 ALA A O 1
ATOM 825 N N . SER A 1 111 ? -31.685 -39.109 43.309 1.00 43.44 111 SER A N 1
ATOM 826 C CA . SER A 1 111 ? -32.850 -39.993 43.062 1.00 43.44 111 SER A CA 1
ATOM 827 C C . SER A 1 111 ? -34.042 -39.179 42.524 1.00 43.44 111 SER A C 1
ATOM 829 O O . SER A 1 111 ? -34.383 -38.151 43.093 1.00 43.44 111 SER A O 1
ATOM 831 N N . GLN A 1 112 ? -34.503 -39.463 41.296 1.00 42.59 112 GLN A N 1
ATOM 832 C CA . GLN A 1 112 ? -35.706 -40.257 40.926 1.00 42.59 112 GLN A CA 1
ATOM 833 C C . GLN A 1 112 ? -36.956 -39.374 40.700 1.00 42.59 112 GLN A C 1
ATOM 835 O O . GLN A 1 112 ? -37.349 -38.621 41.576 1.00 42.59 112 GLN A O 1
ATOM 840 N N . GLN A 1 113 ? -37.423 -39.279 39.440 1.00 42.22 113 GLN A N 1
ATOM 841 C CA . GLN A 1 113 ? -38.687 -39.850 38.903 1.00 42.22 113 GLN A CA 1
ATOM 842 C C . GLN A 1 113 ? -39.955 -39.241 39.548 1.00 42.22 113 GLN A C 1
ATOM 844 O O . GLN A 1 113 ? -40.090 -39.210 40.759 1.00 42.22 113 GLN A O 1
ATOM 849 N N . THR A 1 114 ? -40.992 -38.786 38.831 1.00 35.56 114 THR A N 1
ATOM 850 C CA . THR A 1 114 ? -41.881 -39.591 37.968 1.00 35.56 114 THR A CA 1
ATOM 851 C C . THR A 1 114 ? -43.014 -38.708 37.376 1.00 35.56 114 THR A C 1
ATOM 853 O O . THR A 1 114 ? -43.360 -37.708 37.995 1.00 35.56 114 THR A O 1
ATOM 856 N N . GLN A 1 115 ? -43.668 -39.191 36.297 1.00 43.22 115 GLN A N 1
ATOM 857 C CA . GLN A 1 115 ? -45.090 -38.966 35.896 1.00 43.22 115 GLN A CA 1
ATOM 858 C C . GLN A 1 115 ? -45.476 -37.588 35.298 1.00 43.22 115 GLN A C 1
ATOM 860 O O . GLN A 1 115 ? -44.994 -36.563 35.744 1.00 43.22 115 GLN A O 1
ATOM 865 N N . ALA A 1 116 ? -46.373 -37.429 34.315 1.00 40.47 116 ALA A 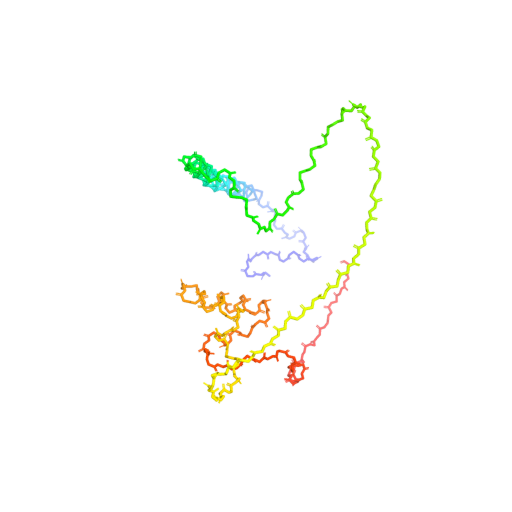N 1
ATOM 866 C CA . ALA A 1 116 ? -47.189 -38.312 33.476 1.00 40.47 116 ALA A CA 1
ATOM 867 C C . ALA A 1 116 ? -47.790 -37.467 32.314 1.00 40.47 116 ALA A C 1
ATOM 869 O O . ALA A 1 116 ? -48.100 -36.294 32.503 1.00 40.47 116 ALA A O 1
ATOM 870 N N . ALA A 1 117 ? -47.970 -38.062 31.129 1.00 41.62 117 ALA A N 1
ATOM 871 C CA . ALA A 1 117 ? -48.884 -37.594 30.064 1.00 41.62 117 ALA A CA 1
ATOM 872 C C . ALA A 1 117 ? -50.317 -38.100 30.376 1.00 41.62 117 ALA A C 1
ATOM 874 O O . ALA A 1 117 ? -50.385 -39.055 31.160 1.00 41.62 117 ALA A O 1
ATOM 875 N N . PRO A 1 118 ? -51.444 -37.570 29.817 1.00 42.56 118 PRO A N 1
ATOM 876 C CA . PRO A 1 118 ? -51.834 -37.824 28.406 1.00 42.56 118 PRO A CA 1
ATOM 877 C C . PRO A 1 118 ? -52.838 -36.849 27.692 1.00 42.56 118 PRO A C 1
ATOM 879 O O . PRO A 1 118 ? -53.634 -36.170 28.323 1.00 42.56 118 PRO A O 1
ATOM 882 N N . GLN A 1 119 ? -52.840 -36.932 26.345 1.00 40.22 119 GLN A N 1
ATOM 883 C CA . GLN A 1 119 ? -53.986 -36.908 25.391 1.00 40.22 119 GLN A CA 1
ATOM 884 C C . GLN A 1 119 ? -54.877 -35.647 25.211 1.00 40.22 119 GLN A C 1
ATOM 886 O O . GLN A 1 119 ? -55.555 -35.213 26.128 1.00 40.22 119 GLN A O 1
ATOM 891 N N . GLU A 1 120 ? -54.983 -35.128 23.971 1.00 46.28 120 GLU A N 1
ATOM 892 C CA . GLU A 1 120 ? -56.115 -35.343 23.027 1.00 46.28 120 GLU A CA 1
ATOM 893 C C . GLU A 1 120 ? -56.023 -34.444 21.751 1.00 46.28 120 GLU A C 1
ATOM 895 O O . GLU A 1 120 ? -55.296 -33.450 21.753 1.00 46.28 120 GLU A O 1
ATOM 900 N N . PRO A 1 121 ? -56.662 -34.828 20.617 1.00 42.34 121 PRO A N 1
ATOM 901 C CA . PRO A 1 121 ? -56.148 -34.646 19.250 1.00 42.34 121 PRO A CA 1
ATOM 902 C C . PRO A 1 121 ? -56.860 -33.569 18.400 1.00 42.34 121 PRO A C 1
ATOM 904 O O . PRO A 1 121 ? -58.024 -33.244 18.621 1.00 42.34 121 PRO A O 1
ATOM 907 N N . LYS A 1 122 ? -56.189 -33.095 17.335 1.00 48.81 122 LYS A N 1
ATOM 908 C CA . LYS A 1 122 ? -56.813 -32.419 16.180 1.00 48.81 122 LYS A CA 1
ATOM 909 C C . LYS A 1 122 ? -56.236 -32.919 14.848 1.00 48.81 122 LYS A C 1
ATOM 911 O O . LYS A 1 122 ? -55.092 -32.662 14.501 1.00 48.81 122 LYS A O 1
ATOM 916 N N . THR A 1 123 ? -57.090 -33.674 14.172 1.00 39.94 123 THR A N 1
ATOM 917 C CA . THR A 1 123 ? -57.353 -33.830 12.735 1.00 39.94 123 THR A CA 1
ATOM 918 C C . THR A 1 123 ? -56.662 -32.838 11.783 1.00 39.94 123 THR A C 1
ATOM 920 O O . THR A 1 123 ? -56.976 -31.657 11.837 1.00 39.94 123 THR A O 1
ATOM 923 N N . GLU A 1 124 ? -55.819 -33.319 10.858 1.00 44.00 124 GLU A N 1
ATOM 924 C CA . GLU A 1 124 ? -55.983 -33.138 9.397 1.00 44.00 124 GLU A CA 1
ATOM 925 C C . GLU A 1 124 ? -54.934 -33.934 8.595 1.00 44.00 124 GLU A C 1
ATOM 927 O O . GLU A 1 124 ? -53.819 -34.187 9.044 1.00 44.00 124 GLU A O 1
ATOM 932 N N . ALA A 1 125 ? -55.372 -34.411 7.434 1.00 45.00 125 ALA A N 1
ATOM 933 C CA . ALA A 1 125 ? -54.778 -35.446 6.594 1.00 45.00 125 ALA A CA 1
ATOM 934 C C . ALA A 1 125 ? -53.736 -34.885 5.581 1.00 45.00 125 ALA A C 1
ATOM 936 O O . ALA A 1 125 ? -53.638 -33.671 5.419 1.00 45.00 125 ALA A O 1
ATOM 937 N N . PRO A 1 126 ? -52.931 -35.749 4.922 1.00 44.31 126 PRO A N 1
ATOM 938 C CA . PRO A 1 126 ? -51.554 -35.468 4.499 1.00 44.31 126 PRO A CA 1
ATOM 939 C C . PRO A 1 126 ? -51.404 -35.021 3.033 1.00 44.31 126 PRO A C 1
ATOM 941 O O . PRO A 1 126 ? -52.142 -35.474 2.164 1.00 44.31 126 PRO A O 1
ATOM 944 N N . ALA A 1 127 ? -50.370 -34.219 2.746 1.00 45.88 127 ALA A N 1
ATOM 945 C CA . ALA A 1 127 ? -49.856 -33.982 1.394 1.00 45.88 127 ALA A CA 1
ATOM 946 C C . ALA A 1 127 ? -48.314 -33.925 1.398 1.00 45.88 127 ALA A C 1
ATOM 948 O O . ALA A 1 127 ? -47.693 -32.963 1.840 1.00 45.88 127 ALA A O 1
ATOM 949 N N . GLU A 1 128 ? -47.724 -35.040 0.979 1.00 47.88 128 GLU A N 1
ATOM 950 C CA . GLU A 1 128 ? -46.571 -35.162 0.078 1.00 47.88 128 GLU A CA 1
ATOM 951 C C . GLU A 1 128 ? -45.470 -34.078 0.115 1.00 47.88 128 GLU A C 1
ATOM 953 O O . GLU A 1 128 ? -45.457 -33.070 -0.582 1.00 47.88 128 GLU A O 1
ATOM 958 N N . ASN A 1 129 ? -44.473 -34.399 0.932 1.00 46.75 129 ASN A N 1
ATOM 959 C CA . ASN A 1 129 ? -43.030 -34.301 0.720 1.00 46.75 129 ASN A CA 1
ATOM 960 C C . ASN A 1 129 ? -42.534 -34.002 -0.726 1.00 46.75 129 ASN A C 1
ATOM 962 O O . ASN A 1 129 ? -42.314 -34.929 -1.500 1.00 46.75 129 ASN A O 1
ATOM 966 N N . ILE A 1 130 ? -42.244 -32.735 -1.058 1.00 44.97 130 ILE A N 1
ATOM 967 C CA . ILE A 1 130 ? -41.314 -32.363 -2.148 1.00 44.97 130 ILE A CA 1
ATOM 968 C C . ILE A 1 130 ? -40.481 -31.150 -1.692 1.00 44.97 130 ILE A C 1
ATOM 970 O O . ILE A 1 130 ? -40.992 -30.037 -1.542 1.00 44.97 130 ILE A O 1
ATOM 974 N N . MET A 1 131 ? -39.187 -31.358 -1.426 1.00 52.62 131 MET A N 1
ATOM 975 C CA . MET A 1 131 ? -38.223 -30.279 -1.172 1.00 52.62 131 MET A CA 1
ATOM 976 C C . MET A 1 131 ? -37.884 -29.594 -2.502 1.00 52.62 131 MET A C 1
ATOM 978 O O . MET A 1 131 ? -37.116 -30.116 -3.306 1.00 52.62 131 MET A O 1
ATOM 982 N N . THR A 1 132 ? -38.482 -28.431 -2.749 1.00 55.19 132 THR A N 1
ATOM 983 C CA . THR A 1 132 ? -38.165 -27.575 -3.899 1.00 55.19 132 THR A CA 1
ATOM 984 C C . THR A 1 132 ? -36.922 -26.723 -3.618 1.00 55.19 132 THR A C 1
ATOM 986 O O . THR A 1 132 ? -36.661 -26.360 -2.468 1.00 55.19 132 THR A O 1
ATOM 989 N N . VAL A 1 133 ? -36.160 -26.371 -4.661 1.00 56.66 133 VAL A N 1
ATOM 990 C CA . VAL A 1 133 ? -34.932 -25.541 -4.595 1.00 56.66 133 VAL A CA 1
ATOM 991 C C . VAL A 1 133 ? -35.134 -24.233 -3.826 1.00 56.66 133 VAL A C 1
ATOM 993 O O . VAL A 1 133 ? -34.232 -23.776 -3.125 1.00 56.66 133 VAL A O 1
ATOM 996 N N . ALA A 1 134 ? -36.341 -23.669 -3.871 1.00 57.22 134 ALA A N 1
ATOM 997 C CA . ALA A 1 134 ? -36.713 -22.484 -3.103 1.00 57.22 134 ALA A CA 1
ATOM 998 C C . ALA A 1 134 ? -36.544 -22.641 -1.576 1.00 57.22 134 ALA A C 1
ATOM 1000 O O . ALA A 1 134 ? -36.377 -21.641 -0.875 1.00 57.22 134 ALA A O 1
ATOM 1001 N N . LYS A 1 135 ? -36.590 -23.872 -1.048 1.00 61.25 135 LYS A N 1
ATOM 1002 C CA . LYS A 1 135 ? -36.456 -24.158 0.389 1.00 61.25 135 LYS A CA 1
ATOM 1003 C C . LYS A 1 135 ? -35.042 -24.550 0.815 1.00 61.25 135 LYS A C 1
ATOM 1005 O O . LYS A 1 135 ? -34.795 -24.620 2.018 1.00 61.25 135 LYS A O 1
ATOM 1010 N N . ASP A 1 136 ? -34.116 -24.783 -0.114 1.00 69.12 136 ASP A N 1
ATOM 1011 C CA . ASP A 1 136 ? -32.738 -25.101 0.258 1.00 69.12 136 ASP A CA 1
ATOM 1012 C C . ASP A 1 136 ? -31.994 -23.805 0.647 1.00 69.12 136 ASP A C 1
ATOM 1014 O O . ASP A 1 136 ? -31.857 -22.892 -0.181 1.00 69.12 136 ASP A O 1
ATOM 1018 N N . PRO A 1 137 ? -31.494 -23.680 1.894 1.00 76.00 137 PRO A N 1
ATOM 1019 C CA . PRO A 1 137 ? -30.779 -22.489 2.347 1.00 76.00 137 PRO A CA 1
ATOM 1020 C C . PRO A 1 137 ? -29.561 -22.143 1.481 1.00 76.00 137 PRO A C 1
ATOM 1022 O O . PRO A 1 137 ? -29.181 -20.968 1.417 1.00 76.00 137 PRO A O 1
ATOM 1025 N N . ARG A 1 138 ? -28.963 -23.121 0.783 1.00 74.88 138 ARG A N 1
ATOM 1026 C CA . ARG A 1 138 ? -27.836 -22.864 -0.123 1.00 74.88 138 ARG A CA 1
ATOM 1027 C C . ARG A 1 138 ? -28.275 -22.061 -1.347 1.00 74.88 138 ARG A C 1
ATOM 1029 O O . ARG A 1 138 ? -27.669 -21.030 -1.631 1.00 74.88 138 ARG A O 1
ATOM 1036 N N . TYR A 1 139 ? -29.363 -22.458 -2.009 1.00 81.38 139 TYR A N 1
ATOM 1037 C CA . TYR A 1 139 ? -29.916 -21.733 -3.162 1.00 81.38 139 TYR A CA 1
ATOM 1038 C C . TYR A 1 139 ? -30.615 -20.433 -2.750 1.00 81.38 139 TYR A C 1
ATOM 1040 O O . TYR A 1 139 ? -30.496 -19.430 -3.454 1.00 81.38 139 TYR A O 1
ATOM 1048 N N . ALA A 1 140 ? -31.243 -20.383 -1.569 1.00 81.50 140 ALA A N 1
ATOM 1049 C CA . ALA A 1 140 ? -31.890 -19.174 -1.050 1.00 81.50 140 ALA A CA 1
ATOM 1050 C C . ALA A 1 140 ? -30.931 -17.971 -0.955 1.00 81.50 140 ALA A C 1
ATOM 1052 O O . ALA A 1 140 ? -31.334 -16.831 -1.206 1.00 81.50 140 ALA A O 1
ATOM 1053 N N . ARG A 1 141 ? -29.647 -18.204 -0.636 1.00 86.25 141 ARG A N 1
ATOM 1054 C CA . ARG A 1 141 ? -28.609 -17.157 -0.647 1.00 86.25 141 ARG A CA 1
ATOM 1055 C C . ARG A 1 141 ? -28.417 -16.566 -2.046 1.00 86.25 141 ARG A C 1
ATOM 1057 O O . ARG A 1 141 ? -28.312 -15.348 -2.174 1.00 86.25 141 ARG A O 1
ATOM 1064 N N . TYR A 1 142 ? -28.381 -17.412 -3.071 1.00 85.12 142 TYR A N 1
ATOM 1065 C CA . TYR A 1 142 ? -28.157 -17.009 -4.458 1.00 85.12 142 TYR A CA 1
ATOM 1066 C C . TYR A 1 142 ? -29.408 -16.388 -5.097 1.00 85.12 142 TYR A C 1
ATOM 1068 O O . TYR A 1 142 ? -29.291 -15.373 -5.780 1.00 85.12 142 TYR A O 1
ATOM 1076 N N . LEU A 1 143 ? -30.608 -16.887 -4.780 1.00 84.75 143 LEU A N 1
ATOM 1077 C CA . LEU A 1 143 ? -31.877 -16.268 -5.188 1.00 84.75 143 LEU A CA 1
ATOM 1078 C C . LEU A 1 143 ? -32.034 -14.857 -4.599 1.00 84.75 143 LEU A C 1
ATOM 1080 O O . LEU A 1 143 ? -32.414 -13.930 -5.313 1.00 84.75 143 LEU A O 1
ATOM 1084 N N . LYS A 1 144 ? -31.641 -14.651 -3.332 1.00 85.69 144 LYS A N 1
ATOM 1085 C CA . LYS A 1 144 ? -31.564 -13.301 -2.746 1.00 85.69 144 LYS A CA 1
ATOM 1086 C C . LYS A 1 144 ? -30.563 -12.409 -3.484 1.00 85.69 144 LYS A C 1
ATOM 1088 O O . LYS A 1 144 ? -30.845 -11.233 -3.675 1.00 85.69 144 LYS A O 1
ATOM 1093 N N . MET A 1 145 ? -29.417 -12.938 -3.925 1.00 86.00 145 MET A N 1
ATOM 1094 C CA . MET A 1 145 ? -28.453 -12.160 -4.719 1.00 86.00 145 MET A CA 1
ATOM 1095 C C . MET A 1 145 ? -29.041 -11.723 -6.069 1.00 86.00 145 MET A C 1
ATOM 1097 O O . MET A 1 145 ? -28.848 -10.568 -6.447 1.00 86.00 145 MET A O 1
ATOM 1101 N N . VAL A 1 146 ? -29.800 -12.591 -6.753 1.00 85.81 146 VAL A N 1
ATOM 1102 C CA . VAL A 1 146 ? -30.516 -12.224 -7.992 1.00 85.81 146 VAL A CA 1
ATOM 1103 C C . VAL A 1 146 ? -31.538 -11.125 -7.706 1.00 85.81 146 VAL A C 1
ATOM 1105 O O . VAL A 1 146 ? -31.568 -10.117 -8.408 1.00 85.81 146 VAL A O 1
ATOM 1108 N N . GLN A 1 147 ? -32.327 -11.276 -6.639 1.00 84.56 147 GLN A N 1
ATOM 1109 C CA . GLN A 1 147 ? -33.370 -10.316 -6.271 1.00 84.56 147 GLN A CA 1
ATOM 1110 C C . GLN A 1 147 ? -32.812 -8.930 -5.901 1.00 84.56 147 GLN A C 1
ATOM 1112 O O . GLN A 1 147 ? -33.472 -7.922 -6.139 1.00 84.56 147 GLN A O 1
ATOM 1117 N N . VAL A 1 148 ? -31.591 -8.863 -5.358 1.00 88.56 148 VAL A N 1
ATOM 1118 C CA . VAL A 1 148 ? -30.896 -7.606 -5.010 1.00 88.56 148 VAL A CA 1
ATOM 1119 C C . VAL A 1 148 ? -30.146 -7.000 -6.218 1.00 88.56 148 VAL A C 1
ATOM 1121 O O . VAL A 1 148 ? -29.559 -5.926 -6.108 1.00 88.56 148 VAL A O 1
ATOM 1124 N N . GLY A 1 149 ? -30.190 -7.637 -7.394 1.00 85.00 149 GLY A N 1
ATOM 1125 C CA . GLY A 1 149 ? -29.612 -7.106 -8.635 1.00 85.00 149 GLY A CA 1
ATOM 1126 C C . GLY A 1 149 ? -28.130 -7.428 -8.843 1.00 85.00 149 GLY A C 1
ATOM 1127 O O . GLY A 1 149 ? -27.464 -6.773 -9.645 1.00 85.00 149 GLY A O 1
ATOM 1128 N N . VAL A 1 150 ? -27.585 -8.430 -8.144 1.00 85.19 150 VAL A N 1
ATOM 1129 C CA . VAL A 1 150 ? -26.226 -8.917 -8.417 1.00 85.19 150 VAL A CA 1
ATOM 1130 C C . VAL A 1 150 ? -26.216 -9.594 -9.798 1.00 85.19 150 VAL A C 1
ATOM 1132 O O . VAL A 1 150 ? -27.104 -10.402 -10.075 1.00 85.19 150 VAL A O 1
ATOM 1135 N N . PRO A 1 151 ? -25.229 -9.312 -10.673 1.00 88.50 151 PRO A N 1
ATOM 1136 C CA . PRO A 1 151 ? -25.173 -9.908 -12.003 1.00 88.50 151 PRO A CA 1
ATOM 1137 C C . PRO A 1 151 ? -25.237 -11.435 -11.945 1.00 88.50 151 PRO A C 1
ATOM 1139 O O . PRO A 1 151 ? -24.398 -12.070 -11.303 1.00 88.50 151 PRO A O 1
ATOM 1142 N N . VAL A 1 152 ? -26.198 -12.023 -12.663 1.00 86.00 152 VAL A N 1
ATOM 1143 C CA . VAL A 1 152 ? -26.462 -13.473 -12.655 1.00 86.00 152 VAL A CA 1
ATOM 1144 C C . VAL A 1 152 ? -25.201 -14.280 -12.986 1.00 86.00 152 VAL A C 1
ATOM 1146 O O . VAL A 1 152 ? -24.961 -15.311 -12.368 1.00 86.00 152 VAL A O 1
ATOM 1149 N N . MET A 1 153 ? -24.329 -13.772 -13.865 1.00 87.81 153 MET A N 1
ATOM 1150 C CA . MET A 1 153 ? -23.042 -14.411 -14.184 1.00 87.81 153 MET A CA 1
ATOM 1151 C C . MET A 1 153 ? -22.112 -14.558 -12.972 1.00 87.81 153 MET A C 1
ATOM 1153 O O . MET A 1 153 ? -21.478 -15.596 -12.802 1.00 87.81 153 MET A O 1
ATOM 1157 N N . ALA A 1 154 ? -22.055 -13.558 -12.088 1.00 87.25 154 ALA A N 1
ATOM 1158 C CA . ALA A 1 154 ? -21.239 -13.635 -10.878 1.00 87.25 154 ALA A CA 1
ATOM 1159 C C . ALA A 1 154 ? -21.808 -14.656 -9.879 1.00 87.25 154 ALA A C 1
ATOM 1161 O O . ALA A 1 154 ? -21.055 -15.381 -9.228 1.00 87.25 154 ALA A O 1
ATOM 1162 N N . ILE A 1 155 ? -23.138 -14.737 -9.791 1.00 88.75 155 ILE A N 1
ATOM 1163 C CA . ILE A 1 155 ? -23.849 -15.696 -8.939 1.00 88.75 155 ILE A CA 1
ATOM 1164 C C . ILE A 1 155 ? -23.617 -17.121 -9.456 1.00 88.75 155 ILE A C 1
ATOM 1166 O O . ILE A 1 155 ? -23.204 -17.976 -8.678 1.00 88.75 155 ILE A O 1
ATOM 1170 N N . LYS A 1 156 ? -23.782 -17.351 -10.767 1.00 88.44 156 LYS A N 1
ATOM 1171 C CA . LYS A 1 156 ? -23.520 -18.643 -11.421 1.00 88.44 156 LYS A CA 1
ATOM 1172 C C . LYS A 1 156 ? -22.075 -19.100 -11.217 1.00 88.44 156 LYS A C 1
ATOM 1174 O O . LYS A 1 156 ? -21.863 -20.237 -10.812 1.00 88.44 156 LYS A O 1
ATOM 1179 N N . ASN A 1 157 ? -21.090 -18.212 -11.389 1.00 88.81 157 ASN A N 1
ATOM 1180 C CA . ASN A 1 157 ? -19.688 -18.539 -11.099 1.00 88.81 157 ASN A CA 1
ATOM 1181 C C . ASN A 1 157 ? -19.481 -18.944 -9.637 1.00 88.81 157 ASN A C 1
ATOM 1183 O O . ASN A 1 157 ? -18.794 -19.924 -9.361 1.00 88.81 157 ASN A O 1
ATOM 1187 N N . LYS A 1 158 ? -20.099 -18.228 -8.693 1.00 85.62 158 LYS A N 1
ATOM 1188 C CA . LYS A 1 158 ? -19.974 -18.547 -7.269 1.00 85.62 158 LYS A CA 1
ATOM 1189 C C . LYS A 1 158 ? -20.660 -19.865 -6.897 1.00 85.62 158 LYS A C 1
ATOM 1191 O O . LYS A 1 158 ? -20.112 -20.620 -6.103 1.00 85.62 158 LYS A O 1
ATOM 1196 N N . MET A 1 159 ? -21.803 -20.164 -7.512 1.00 86.69 159 MET A N 1
ATOM 1197 C CA . MET A 1 159 ? -22.486 -21.450 -7.363 1.00 86.69 159 MET A CA 1
ATOM 1198 C C . MET A 1 159 ? -21.632 -22.597 -7.887 1.00 86.69 159 MET A C 1
ATOM 1200 O O . MET A 1 159 ? -21.429 -23.560 -7.155 1.00 86.69 159 MET A O 1
ATOM 1204 N N . MET A 1 160 ? -21.041 -22.451 -9.077 1.00 85.25 160 MET A N 1
ATOM 1205 C CA . MET A 1 160 ? -20.123 -23.455 -9.622 1.00 85.25 160 MET A CA 1
ATOM 1206 C C . MET A 1 160 ? -18.916 -23.690 -8.703 1.00 85.25 160 MET A C 1
ATOM 1208 O O . MET A 1 160 ? -18.521 -24.834 -8.501 1.00 85.25 160 MET A O 1
ATOM 1212 N N . MET A 1 161 ? -18.368 -22.639 -8.081 1.00 85.19 161 MET A N 1
ATOM 1213 C CA . MET A 1 161 ? -17.261 -22.775 -7.122 1.00 85.19 161 MET A CA 1
ATOM 1214 C C . MET A 1 161 ? -17.656 -23.487 -5.819 1.00 85.19 161 MET A C 1
ATOM 1216 O O . MET A 1 161 ? -16.824 -24.176 -5.236 1.00 85.19 161 MET A O 1
ATOM 1220 N N . GLU A 1 162 ? -18.897 -23.333 -5.351 1.00 85.06 162 GLU A N 1
ATOM 1221 C CA . GLU A 1 162 ? -19.413 -24.055 -4.176 1.00 85.06 162 GLU A CA 1
ATOM 1222 C C . GLU A 1 162 ? -19.990 -25.446 -4.535 1.00 85.06 162 GLU A C 1
ATOM 1224 O O . GLU A 1 162 ? -20.444 -26.168 -3.646 1.00 85.06 162 GLU A O 1
ATOM 1229 N N . GLY A 1 163 ? -19.953 -25.847 -5.814 1.00 80.06 163 GLY A N 1
ATOM 1230 C CA . GLY A 1 163 ? -20.476 -27.130 -6.299 1.00 80.06 163 GLY A CA 1
ATOM 1231 C C . GLY A 1 163 ? -22.002 -27.181 -6.439 1.00 80.06 163 GLY A C 1
ATOM 1232 O O . GLY A 1 163 ? -22.581 -28.265 -6.417 1.00 80.06 163 GLY A O 1
ATOM 1233 N N . LEU A 1 164 ? -22.660 -26.023 -6.545 1.00 81.00 164 LEU A N 1
ATOM 1234 C CA . LEU A 1 164 ? -24.093 -25.896 -6.809 1.00 81.00 164 LEU A CA 1
ATOM 1235 C C . LEU A 1 164 ? -24.370 -25.753 -8.307 1.00 81.00 164 LEU A C 1
ATOM 1237 O O . LEU A 1 164 ? -23.599 -25.130 -9.036 1.00 81.00 164 LEU A O 1
ATOM 1241 N N . ASP A 1 165 ? -25.511 -26.282 -8.745 1.00 78.50 165 ASP A N 1
ATOM 1242 C CA . ASP A 1 165 ? -25.901 -26.287 -10.152 1.00 78.50 165 ASP A CA 1
ATOM 1243 C C . ASP A 1 165 ? -26.443 -24.897 -10.561 1.00 78.50 165 ASP A C 1
ATOM 1245 O O . ASP A 1 165 ? -27.495 -24.473 -10.065 1.00 78.50 165 ASP A O 1
ATOM 1249 N N . PRO A 1 166 ? -25.742 -24.135 -11.427 1.00 77.44 166 PRO A N 1
ATOM 1250 C CA . PRO A 1 166 ? -26.095 -22.752 -11.761 1.00 77.44 166 PRO A CA 1
ATOM 1251 C C . PRO A 1 166 ? -27.428 -22.617 -12.511 1.00 77.44 166 PRO A C 1
ATOM 1253 O O . PRO A 1 166 ? -27.988 -21.521 -12.559 1.00 77.44 166 PRO A O 1
ATOM 1256 N N . ASN A 1 167 ? -27.939 -23.703 -13.096 1.00 73.44 167 ASN A N 1
ATOM 1257 C CA . ASN A 1 167 ? -29.195 -23.702 -13.853 1.00 73.44 167 ASN A CA 1
ATOM 1258 C C . ASN A 1 167 ? -30.431 -23.587 -12.949 1.00 73.44 167 ASN A C 1
ATOM 1260 O O . ASN A 1 167 ? -31.468 -23.083 -13.374 1.00 73.44 167 ASN A O 1
ATOM 1264 N N . LEU A 1 168 ? -30.301 -23.954 -11.672 1.00 69.81 168 LEU A N 1
ATOM 1265 C CA . LEU A 1 168 ? -31.389 -23.882 -10.696 1.00 69.81 168 LEU A CA 1
ATOM 1266 C C . LEU A 1 168 ? -31.741 -22.444 -10.267 1.00 69.81 168 LEU A C 1
ATOM 1268 O O . LEU A 1 168 ? -32.730 -22.236 -9.569 1.00 69.81 168 LEU A O 1
ATOM 1272 N N . LEU A 1 169 ? -30.971 -21.441 -10.707 1.00 70.25 169 LEU A N 1
ATOM 1273 C CA . LEU A 1 169 ? -31.346 -20.025 -10.600 1.00 70.25 169 LEU A CA 1
ATOM 1274 C C . LEU A 1 169 ? -32.460 -19.626 -11.572 1.00 70.25 169 LEU A C 1
ATOM 1276 O O . LEU A 1 169 ? -33.250 -18.742 -11.249 1.00 70.25 169 LEU A O 1
ATOM 1280 N N . ASP A 1 170 ? -32.500 -20.251 -12.749 1.00 69.31 170 ASP A N 1
ATOM 1281 C CA . ASP A 1 170 ? -33.461 -19.918 -13.804 1.00 69.31 170 ASP A CA 1
ATOM 1282 C C . ASP A 1 170 ? -34.747 -20.756 -13.673 1.00 69.31 170 ASP A C 1
ATOM 1284 O O . ASP A 1 170 ? -35.810 -20.353 -14.143 1.00 69.31 170 ASP A O 1
ATOM 1288 N N . THR A 1 171 ? -34.674 -21.901 -12.985 1.00 67.31 171 THR A N 1
ATOM 1289 C CA . THR A 1 171 ? -35.800 -22.814 -12.747 1.00 67.31 171 THR A CA 1
ATOM 1290 C C . THR A 1 171 ? -36.111 -22.936 -11.248 1.00 67.31 171 THR A C 1
ATOM 1292 O O . THR A 1 171 ? -35.662 -23.894 -10.610 1.00 67.31 171 THR A O 1
ATOM 1295 N N . PRO A 1 172 ? -36.890 -22.009 -10.657 1.00 60.22 172 PRO A N 1
ATOM 1296 C CA . PRO A 1 172 ? -37.229 -22.053 -9.229 1.00 60.22 172 PRO A CA 1
ATOM 1297 C C . PRO A 1 172 ? -38.039 -23.298 -8.810 1.00 60.22 172 PRO A C 1
ATOM 1299 O O . PRO A 1 172 ? -38.050 -23.637 -7.628 1.00 60.22 172 PRO A O 1
ATOM 1302 N N . ASP A 1 173 ? -38.667 -23.997 -9.761 1.00 59.25 173 ASP A N 1
ATOM 1303 C CA . ASP A 1 173 ? -39.497 -25.189 -9.521 1.00 59.25 173 ASP A CA 1
ATOM 1304 C C . ASP A 1 173 ? -38.774 -26.535 -9.705 1.00 59.25 173 ASP A C 1
ATOM 1306 O O . ASP A 1 173 ? -39.374 -27.591 -9.504 1.00 59.25 173 ASP A O 1
ATOM 1310 N N . ALA A 1 174 ? -37.492 -26.551 -10.079 1.00 57.34 174 ALA A N 1
ATOM 1311 C CA . ALA A 1 174 ? -36.784 -27.815 -10.269 1.00 57.34 174 ALA A CA 1
ATOM 1312 C C . ALA A 1 174 ? -36.451 -28.485 -8.919 1.00 57.34 174 ALA A C 1
ATOM 1314 O O . ALA A 1 174 ? -36.120 -27.822 -7.937 1.00 57.34 174 ALA A O 1
ATOM 1315 N N . ALA A 1 175 ? -36.557 -29.814 -8.858 1.00 55.22 175 ALA A N 1
ATOM 1316 C CA . ALA A 1 175 ? -36.161 -30.603 -7.695 1.00 55.22 175 ALA A CA 1
ATOM 1317 C C . ALA A 1 175 ? -34.629 -30.620 -7.569 1.00 55.22 175 ALA A C 1
ATOM 1319 O O . ALA A 1 175 ? -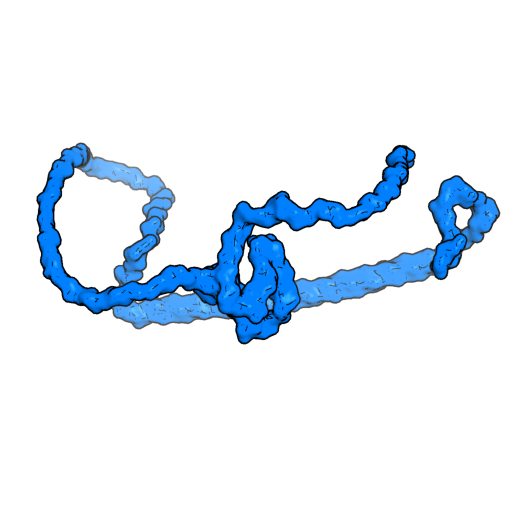33.933 -30.812 -8.564 1.00 55.22 175 ALA A O 1
ATOM 1320 N N . VAL A 1 176 ? -34.110 -30.423 -6.352 1.00 53.69 176 VAL A N 1
ATOM 1321 C CA . VAL A 1 176 ? -32.667 -30.432 -6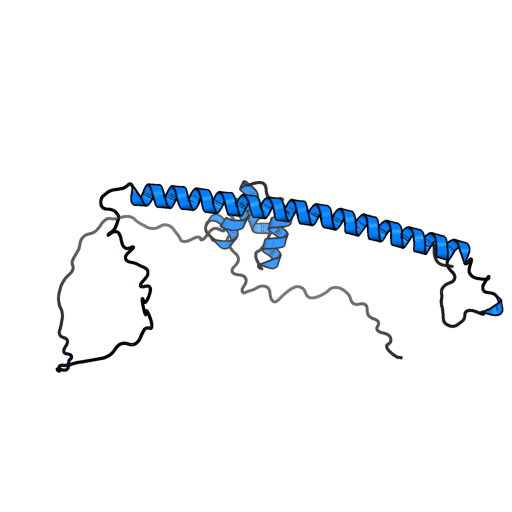.068 1.00 53.69 176 VAL A CA 1
ATOM 1322 C C . VAL A 1 176 ? -32.106 -31.810 -6.446 1.00 53.69 176 VAL A C 1
ATOM 1324 O O . VAL A 1 176 ? -32.513 -32.804 -5.838 1.00 53.69 176 VAL A O 1
ATOM 1327 N N . PRO A 1 177 ? -31.189 -31.918 -7.424 1.00 55.78 177 PRO A N 1
ATOM 1328 C CA . PRO A 1 177 ? -30.504 -33.169 -7.658 1.00 55.78 177 PRO A CA 1
ATOM 1329 C C . PRO A 1 177 ? -29.463 -33.318 -6.552 1.00 55.78 177 PRO A C 1
ATOM 1331 O O . PRO A 1 177 ? -28.479 -32.582 -6.482 1.00 55.78 177 PRO A O 1
ATOM 1334 N N . ASP A 1 178 ? -29.713 -34.267 -5.658 1.00 49.91 178 ASP A N 1
ATOM 1335 C CA . ASP A 1 178 ? -28.715 -34.783 -4.734 1.00 49.91 178 ASP A CA 1
ATOM 1336 C C . ASP A 1 178 ? -27.509 -35.242 -5.576 1.00 49.91 178 ASP A C 1
ATOM 1338 O O . ASP A 1 178 ? -27.614 -36.155 -6.401 1.00 49.91 178 ASP A O 1
ATOM 1342 N N . ALA A 1 179 ? -26.381 -34.534 -5.466 1.00 47.53 179 ALA A N 1
ATOM 1343 C CA . ALA A 1 179 ? -25.242 -34.599 -6.391 1.00 47.53 179 ALA A CA 1
ATOM 1344 C C . ALA A 1 179 ? -24.417 -35.901 -6.287 1.00 47.53 179 ALA A C 1
ATOM 1346 O O . ALA A 1 179 ? -23.228 -35.942 -6.602 1.00 47.53 179 ALA A O 1
ATOM 1347 N N . SER A 1 180 ? -25.032 -36.999 -5.860 1.00 46.88 180 SER A N 1
ATOM 1348 C CA . SER A 1 180 ? -24.370 -38.269 -5.582 1.00 46.88 180 SER A CA 1
ATOM 1349 C C . SER A 1 180 ? -24.283 -39.225 -6.786 1.00 46.88 180 SER A C 1
ATOM 1351 O O . SER A 1 180 ? -23.836 -40.356 -6.601 1.00 46.88 180 SER A O 1
ATOM 1353 N N . LYS A 1 181 ? -24.630 -38.822 -8.028 1.00 46.69 181 LYS A N 1
ATOM 1354 C CA . LYS A 1 181 ? -24.731 -39.797 -9.145 1.00 46.69 181 LYS A CA 1
ATOM 1355 C C . LYS A 1 181 ? -24.133 -39.516 -10.531 1.00 46.69 181 LYS A C 1
ATOM 1357 O O . LYS A 1 181 ? -24.184 -40.434 -11.339 1.00 46.69 181 LYS A O 1
ATOM 1362 N N . LYS A 1 182 ? -23.482 -38.387 -10.840 1.00 44.25 182 LYS A N 1
ATOM 1363 C CA . LYS A 1 182 ? -22.981 -38.146 -12.222 1.00 44.25 182 LYS A CA 1
ATOM 1364 C C . LYS A 1 182 ? -21.486 -38.439 -12.465 1.00 44.25 182 LYS A C 1
ATOM 1366 O O . LYS A 1 182 ? -20.810 -37.697 -13.161 1.00 44.25 182 LYS A O 1
ATOM 1371 N N . ARG A 1 183 ? -20.954 -39.527 -11.885 1.00 43.12 183 ARG A N 1
ATOM 1372 C CA . ARG A 1 183 ? -19.562 -40.002 -12.106 1.00 43.12 183 ARG A CA 1
ATOM 1373 C C . ARG A 1 183 ? -19.398 -40.897 -13.351 1.00 43.12 183 ARG A C 1
ATOM 1375 O O . ARG A 1 183 ? -18.298 -41.352 -13.632 1.00 43.12 183 ARG A O 1
ATOM 1382 N N . LEU A 1 184 ? -20.452 -41.175 -14.102 1.00 48.22 184 LEU A N 1
ATOM 1383 C CA . LEU A 1 184 ? -20.403 -42.057 -15.266 1.00 48.22 184 LEU A CA 1
ATOM 1384 C C . LEU A 1 184 ? -21.144 -41.354 -16.403 1.00 48.22 184 LEU A C 1
ATOM 1386 O O . LEU A 1 184 ? -22.178 -40.754 -16.129 1.00 48.22 184 LEU A O 1
ATOM 1390 N N . GLU A 1 185 ? -20.616 -41.455 -17.624 1.00 49.53 185 GLU A N 1
ATOM 1391 C CA . GLU A 1 185 ? -21.172 -40.922 -18.883 1.00 49.53 185 GLU A CA 1
ATOM 1392 C C . GLU A 1 185 ? -20.787 -39.474 -19.233 1.00 49.53 185 GLU A C 1
ATOM 1394 O O . GLU A 1 185 ? -21.650 -38.615 -19.238 1.00 49.53 185 GLU A O 1
ATOM 1399 N N . GLU A 1 186 ? -19.509 -39.219 -19.546 1.00 47.50 186 GLU A N 1
ATOM 1400 C CA . GLU A 1 186 ? -19.072 -38.475 -20.752 1.00 47.50 186 GLU A CA 1
ATOM 1401 C C . GLU A 1 186 ? -17.678 -39.027 -21.108 1.00 47.50 186 GLU A C 1
ATOM 1403 O O . GLU A 1 186 ? -16.633 -38.562 -20.653 1.00 47.50 186 GLU A O 1
ATOM 1408 N N . GLN A 1 187 ? -17.711 -40.162 -21.800 1.00 46.88 187 GLN A N 1
ATOM 1409 C CA . GLN A 1 187 ? -16.598 -40.803 -22.482 1.00 46.88 187 GLN A CA 1
ATOM 1410 C C . GLN A 1 187 ? -16.790 -40.484 -23.973 1.00 46.88 187 GLN A C 1
ATOM 1412 O O . GLN A 1 187 ? -17.929 -40.479 -24.432 1.00 46.88 187 GLN A O 1
ATOM 1417 N N . ASP A 1 188 ? -15.680 -40.237 -24.669 1.00 46.66 188 ASP A N 1
ATOM 1418 C CA . ASP A 1 188 ? -15.546 -40.062 -26.125 1.00 46.66 188 ASP A CA 1
ATOM 1419 C C . ASP A 1 188 ? -15.739 -38.630 -26.666 1.00 46.66 188 ASP A C 1
ATOM 1421 O O . ASP A 1 188 ? -16.837 -38.224 -27.018 1.00 46.66 188 ASP A O 1
ATOM 1425 N N . ASP A 1 189 ? -14.639 -37.872 -26.769 1.00 52.91 189 ASP A N 1
ATOM 1426 C CA . ASP A 1 189 ? -14.207 -37.320 -28.066 1.00 52.91 189 ASP A CA 1
ATOM 1427 C C . ASP A 1 189 ? -12.756 -36.784 -28.009 1.00 52.91 189 ASP A C 1
ATOM 1429 O O . ASP A 1 189 ? -12.394 -35.976 -27.153 1.00 52.91 189 ASP A O 1
ATOM 1433 N N . ASP A 1 190 ? -11.944 -37.329 -28.924 1.00 47.38 190 ASP A N 1
ATOM 1434 C CA . ASP A 1 190 ? -10.639 -36.918 -29.484 1.00 47.38 190 ASP A CA 1
ATOM 1435 C C . ASP A 1 190 ? -9.602 -36.190 -28.592 1.00 47.38 190 ASP A C 1
ATOM 1437 O O . ASP A 1 190 ? -9.746 -35.034 -28.213 1.00 47.38 190 ASP A O 1
ATOM 1441 N N . SER A 1 191 ? -8.472 -36.787 -28.188 1.00 52.53 191 SER A N 1
ATOM 1442 C CA . SER A 1 191 ? -7.365 -37.371 -28.977 1.00 52.53 191 SER A CA 1
ATOM 1443 C C . SER A 1 191 ? -6.614 -36.397 -29.905 1.00 52.53 191 SER A C 1
ATOM 1445 O O . SER A 1 191 ? -6.840 -36.362 -31.106 1.00 52.53 191 SER A O 1
ATOM 1447 N N . SER A 1 192 ? -5.627 -35.679 -29.355 1.00 59.84 192 SER A N 1
ATOM 1448 C CA . SER A 1 192 ? -4.289 -35.447 -29.949 1.00 59.84 192 SER A CA 1
ATOM 1449 C C . SER A 1 192 ? -3.462 -34.697 -28.890 1.00 59.84 192 SER A C 1
ATOM 1451 O O . SER A 1 192 ? -3.794 -33.575 -28.536 1.00 59.84 192 SER A O 1
ATOM 1453 N N . GLY A 1 193 ? -2.442 -35.244 -28.232 1.00 51.47 193 GLY A N 1
ATOM 1454 C CA . GLY A 1 193 ? -1.393 -36.105 -28.758 1.00 51.47 193 GLY A CA 1
ATOM 1455 C C . GLY A 1 193 ? -0.239 -35.222 -29.230 1.00 51.47 193 GLY A C 1
ATOM 1456 O O . GLY A 1 193 ? -0.352 -34.623 -30.294 1.00 51.47 193 GLY A O 1
ATOM 1457 N N . SER A 1 194 ? 0.799 -35.117 -28.389 1.00 61.81 194 SER A N 1
ATOM 1458 C CA . SER A 1 194 ? 2.232 -35.008 -28.730 1.00 61.81 194 SER A CA 1
ATOM 1459 C C . SER A 1 194 ? 3.021 -34.058 -27.821 1.00 61.81 194 SER A C 1
ATOM 1461 O O . SER A 1 194 ? 3.183 -32.864 -28.051 1.00 61.81 194 SER A O 1
ATOM 1463 N N . GLU A 1 195 ? 3.531 -34.694 -26.773 1.00 62.38 195 GLU A N 1
ATOM 1464 C CA . GLU A 1 195 ? 4.824 -34.514 -26.116 1.00 62.38 195 GLU A CA 1
ATOM 1465 C C . GLU A 1 195 ? 6.014 -34.014 -26.968 1.00 62.38 195 GLU A C 1
ATOM 1467 O O . GLU A 1 195 ? 6.190 -34.393 -28.123 1.00 62.38 195 GLU A O 1
ATOM 1472 N N . SER A 1 196 ? 6.879 -33.210 -26.336 1.00 65.31 196 SER A N 1
ATOM 1473 C CA . SER A 1 196 ? 8.358 -33.132 -26.452 1.00 65.31 196 SER A CA 1
ATOM 1474 C C . SER A 1 196 ? 8.804 -31.699 -26.116 1.00 65.31 196 SER A C 1
ATOM 1476 O O . SER A 1 196 ? 8.128 -30.739 -26.453 1.00 65.31 196 SER A O 1
ATOM 1478 N N . SER A 1 197 ? 9.909 -31.412 -25.441 1.00 77.06 197 SER A N 1
ATOM 1479 C CA . SER A 1 197 ? 10.846 -32.208 -24.663 1.00 77.06 197 SER A CA 1
ATOM 1480 C C . SER A 1 197 ? 11.560 -31.220 -23.738 1.00 77.06 197 SER A C 1
ATOM 1482 O O . SER A 1 197 ? 11.940 -30.127 -24.150 1.00 77.06 197 SER A O 1
ATOM 1484 N N . PHE A 1 198 ? 11.734 -31.629 -22.491 1.00 67.12 198 PHE A N 1
ATOM 1485 C CA . PHE A 1 198 ? 12.655 -31.060 -21.512 1.00 67.12 198 PHE A CA 1
ATOM 1486 C C . PHE A 1 198 ? 14.105 -31.203 -22.017 1.00 67.12 198 PHE A C 1
ATOM 1488 O O . PHE A 1 198 ? 14.422 -32.254 -22.584 1.00 67.12 198 PHE A O 1
ATOM 1495 N N . SER A 1 199 ? 14.986 -30.225 -21.761 1.00 66.50 199 SER A N 1
ATOM 1496 C CA . SER A 1 199 ? 16.226 -30.376 -20.958 1.00 66.50 199 SER A CA 1
ATOM 1497 C C . SER A 1 199 ? 17.252 -29.259 -21.219 1.00 66.50 199 SER A C 1
ATOM 1499 O O . SER A 1 199 ? 17.539 -28.952 -22.373 1.00 66.50 199 SER A O 1
ATOM 1501 N N . ASP A 1 200 ? 17.825 -28.801 -20.098 1.00 61.09 200 ASP A N 1
ATOM 1502 C CA . ASP A 1 200 ? 18.970 -27.896 -19.846 1.00 61.09 200 ASP A CA 1
ATOM 1503 C C . ASP A 1 200 ? 18.763 -26.369 -19.934 1.00 61.09 200 ASP A C 1
ATOM 1505 O O . ASP A 1 200 ? 18.523 -25.821 -21.033 1.00 61.09 200 ASP A O 1
#

Sequence (200 aa):
MDADGLPIVGSGVDLTKVPAIQQRRIVAFLNQFIVHTVRFLNRFSTVCEEKLSTVSLRIQQIETTLSILEAKLASIPGLEEVTVDGVRAPAETNGPAADTSRATAPPAEASQQTQAAPQEPKTEAPAENIMTVAKDPRYARYLKMVQVGVPVMAIKNKMMMEGLDPNLLDTPDAAVPDASKKRLEEQDDDSSGSESSFSD

Secondary structure (DSSP, 8-state):
--TT------TT--TTSSPPP-HHHHHHHHHHHHHHHHHHHHHHHHHHHHHHHHHHHHHHHHHHHHHHHHHHHHTSTT-TT---TT---------------------------------------------BGGG-HHHHHHHHHHHTT--HHHHHHHHHHHT--GGGGT-TTSBP--SSS-SS----------------

Radius of gyration: 36.46 Å; chains: 1; bounding box: 86×51×95 Å